Protein AF-0000000085117927 (afdb_homodimer)

Secondary structure (DSSP, 8-state):
---------HHHHHHHHHHHHHHHHHHHHHHHHHHHHHHHHHEE--S---EEEEEGGG--SS-EEEEEEEEEEETTEEEEEEEEEEEEE-TTS-EEEE--B-TTTSPBPEES--TTS-SSEEETTTTEEE-TTSPBPTTSS--SPPPEEEEEEETTEEEEEEEE-----/---------HHHHHHHHHHHHHHHHHHHHHHHHHHHHHHHHHEE--S---EEEEEGGG--SS-EEEEEEEEEEETTEEEEEEEEEEEEE-TTS-EEEE--B-TTTSPBPEES--TTS-SSEEETTTTEEE-TTSPBPTTSS--SPPPEEEEEEETTEEEEEEEE-----

Nearest PDB structures (foldseek):
  3gce-assembly1_A  TM=6.061E-01  e=4.877E-05  Nocardioides aromaticivorans
  1fqt-assembly1_B  TM=6.192E-01  e=1.434E-04  Paraburkholderia xenovorans LB400
  2yvj-assembly1_B  TM=6.122E-01  e=2.596E-04  Pseudomonas sp.
  4emj-assembly1_B  TM=6.681E-01  e=4.698E-04  Pseudomonas putida
  7yls-assembly1_B  TM=5.866E-01  e=9.997E-04  Variovorax paradoxus

pLDDT: mean 87.6, std 15.0, range [36.25, 98.94]

Sequence (338 aa):
MSDNKHRVTRRQFLNYTLTGVGGFMAAGMLMPMLRFAFDPILKDEAGTEMVAVADVKEITTEPKRFDFKVKVKDAWYESEEPKSAWVYKTDKGEIIALSPICKHLGCTVDWNTDKEHPNQFFCPCHYGRYEKDGTNVPGTPPQAPLDRYEYKVKDGKLYLGKAKPRKEAMSDNKHRVTRRQFLNYTLTGVGGFMAAGMLMPMLRFAFDPILKDEAGTEMVAVADVKEITTEPKRFDFKVKVKDAWYESEEPKSAWVYKTDKGEIIALSPICKHLGCTVDWNTDKEHPNQFFCPCHYGRYEKDGTNVPGTPPQAPLDRYEYKVKDGKLYLGKAKPRKEA

Radius of gyration: 30.25 Å; Cα contacts (8 Å, |Δi|>4): 641; chains: 2; bounding box: 86×80×42 Å

Structure (mmCIF, N/CA/C/O backbone):
data_AF-0000000085117927-model_v1
#
loop_
_entity.id
_entity.type
_entity.pdbx_description
1 polymer 'Menaquinol:cytochrome c reductase iron-sulfur subunit'
#
loop_
_atom_site.group_PDB
_atom_site.id
_atom_site.type_symbol
_atom_site.label_atom_id
_atom_site.label_alt_id
_atom_site.label_comp_id
_atom_site.label_asym_id
_atom_site.label_entity_id
_atom_site.label_seq_id
_atom_site.pdbx_PDB_ins_code
_atom_site.Cartn_x
_atom_site.Cartn_y
_atom_site.Cartn_z
_atom_site.occupancy
_atom_site.B_iso_or_equiv
_atom_site.auth_seq_id
_atom_site.auth_comp_id
_atom_site.auth_asym_id
_atom_site.auth_atom_id
_atom_site.pdbx_PDB_model_num
ATOM 1 N N . MET A 1 1 ? 61.625 20.094 -15.289 1 36.25 1 MET A N 1
ATOM 2 C CA . MET A 1 1 ? 61.062 19.25 -14.227 1 36.25 1 MET A CA 1
ATOM 3 C C . MET A 1 1 ? 61.219 17.781 -14.578 1 36.25 1 MET A C 1
ATOM 5 O O . MET A 1 1 ? 60.812 17.359 -15.664 1 36.25 1 MET A O 1
ATOM 9 N N . SER A 1 2 ? 62.25 17.031 -14.133 1 42.56 2 SER A N 1
ATOM 10 C CA . SER A 1 2 ? 62.562 15.617 -14.359 1 42.56 2 SER A CA 1
ATOM 11 C C . SER A 1 2 ? 61.344 14.734 -14.195 1 42.56 2 SER A C 1
ATOM 13 O O . SER A 1 2 ? 60.625 14.828 -13.188 1 42.56 2 SER A O 1
ATOM 15 N N . ASP A 1 3 ? 60.656 14.383 -15.258 1 42.19 3 ASP A N 1
ATOM 16 C CA . ASP A 1 3 ? 59.531 13.453 -15.336 1 42.19 3 ASP A CA 1
ATOM 17 C C . ASP A 1 3 ? 59.812 12.172 -14.555 1 42.19 3 ASP A C 1
ATOM 19 O O . ASP A 1 3 ? 60.406 11.234 -15.078 1 42.19 3 ASP A O 1
ATOM 23 N N . ASN A 1 4 ? 60.344 12.172 -13.344 1 45.44 4 ASN A N 1
ATOM 24 C CA . ASN A 1 4 ? 60.438 11 -12.484 1 45.44 4 ASN A CA 1
ATOM 25 C C . ASN A 1 4 ? 59.125 10.195 -12.531 1 45.44 4 ASN A C 1
ATOM 27 O O . ASN A 1 4 ? 58.125 10.57 -11.898 1 45.44 4 ASN A O 1
ATOM 31 N N . LYS A 1 5 ? 58.844 9.641 -13.656 1 51.47 5 LYS A N 1
ATOM 32 C CA . LYS A 1 5 ? 57.75 8.734 -13.969 1 51.47 5 LYS A CA 1
ATOM 33 C C . LYS A 1 5 ? 57.594 7.684 -12.875 1 51.47 5 LYS A C 1
ATOM 35 O O . LYS A 1 5 ? 58.469 6.84 -12.68 1 51.47 5 LYS A O 1
ATOM 40 N N . HIS A 1 6 ? 57.062 7.973 -11.719 1 56.53 6 HIS A N 1
ATOM 41 C CA . HIS A 1 6 ? 56.688 7.016 -10.688 1 56.53 6 HIS A CA 1
ATOM 42 C C . HIS A 1 6 ? 55.875 5.855 -11.281 1 56.53 6 HIS A C 1
ATOM 44 O O . HIS A 1 6 ? 54.719 6.023 -11.664 1 56.53 6 HIS A O 1
ATOM 50 N N . ARG A 1 7 ? 56.531 4.969 -11.906 1 62.59 7 ARG A N 1
ATOM 51 C CA . ARG A 1 7 ? 55.969 3.723 -12.43 1 62.59 7 ARG A CA 1
ATOM 52 C C . AR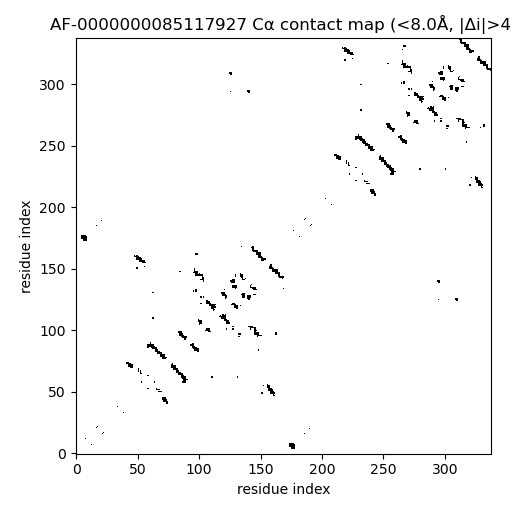G A 1 7 ? 55.219 2.953 -11.344 1 62.59 7 ARG A C 1
ATOM 54 O O . ARG A 1 7 ? 55.75 2.697 -10.273 1 62.59 7 ARG A O 1
ATOM 61 N N . VAL A 1 8 ? 53.969 2.98 -11.367 1 71.44 8 VAL A N 1
ATOM 62 C CA . VAL A 1 8 ? 53.125 2.195 -10.484 1 71.44 8 VAL A CA 1
ATOM 63 C C . VAL A 1 8 ? 53.219 0.717 -10.859 1 71.44 8 VAL A C 1
ATOM 65 O O . VAL A 1 8 ? 53.188 0.368 -12.039 1 71.44 8 VAL A O 1
ATOM 68 N N . THR A 1 9 ? 53.594 -0.178 -9.883 1 75.38 9 THR A N 1
ATOM 69 C CA . THR A 1 9 ? 53.625 -1.624 -10.078 1 75.38 9 THR A CA 1
ATOM 70 C C . THR A 1 9 ? 52.188 -2.17 -10.211 1 75.38 9 THR A C 1
ATOM 72 O O . THR A 1 9 ? 51.219 -1.512 -9.812 1 75.38 9 THR A O 1
ATOM 75 N N . ARG A 1 10 ? 52.094 -3.307 -10.828 1 66.19 10 ARG A N 1
ATOM 76 C CA . ARG A 1 10 ? 50.812 -3.969 -10.961 1 66.19 10 ARG A CA 1
ATOM 77 C C . ARG A 1 10 ? 50.125 -4.098 -9.602 1 66.19 10 ARG A C 1
ATOM 79 O O . ARG A 1 10 ? 48.938 -3.836 -9.477 1 66.19 10 ARG A O 1
ATOM 86 N N . ARG A 1 11 ? 50.906 -4.492 -8.664 1 74.69 11 ARG A N 1
ATOM 87 C CA . ARG A 1 11 ? 50.406 -4.652 -7.309 1 74.69 11 ARG A CA 1
ATOM 88 C C . ARG A 1 11 ? 49.906 -3.32 -6.75 1 74.69 11 ARG A C 1
ATOM 90 O O . ARG A 1 11 ? 48.875 -3.264 -6.094 1 74.69 11 ARG A O 1
ATOM 97 N N . GLN A 1 12 ? 50.688 -2.346 -7.023 1 73.38 12 GLN A N 1
ATOM 98 C CA . GLN A 1 12 ? 50.312 -1.014 -6.566 1 73.38 12 GLN A CA 1
ATOM 99 C C . GLN A 1 12 ? 49.031 -0.54 -7.25 1 73.38 12 GLN A C 1
ATOM 101 O O . GLN A 1 12 ? 48.156 0.053 -6.605 1 73.38 12 GLN A O 1
ATOM 106 N N . PHE A 1 13 ? 49.062 -0.771 -8.516 1 75.19 13 PHE A N 1
ATOM 107 C CA . PHE A 1 13 ? 47.875 -0.4 -9.266 1 75.19 13 PHE A CA 1
ATOM 108 C C . PHE A 1 13 ? 46.625 -1.099 -8.711 1 75.19 13 PHE A C 1
ATOM 110 O O . PHE A 1 13 ? 45.594 -0.459 -8.469 1 75.19 13 PHE A O 1
ATOM 117 N N . LEU A 1 14 ? 46.688 -2.354 -8.609 1 78.38 14 LEU A N 1
ATOM 118 C CA . LEU A 1 14 ? 45.562 -3.154 -8.102 1 78.38 14 LEU A CA 1
ATOM 119 C C . LEU A 1 14 ? 45.156 -2.68 -6.715 1 78.38 14 LEU A C 1
ATOM 121 O O . LEU A 1 14 ? 43.969 -2.551 -6.438 1 78.38 14 LEU A O 1
ATOM 125 N N . ASN A 1 15 ? 45.969 -2.342 -5.867 1 78.25 15 ASN A N 1
ATOM 126 C CA . ASN A 1 15 ? 45.656 -1.843 -4.531 1 78.25 15 ASN A CA 1
ATOM 127 C C . ASN A 1 15 ? 44.938 -0.497 -4.594 1 78.25 15 ASN A C 1
ATOM 129 O O . ASN A 1 15 ? 43.969 -0.275 -3.869 1 78.25 15 ASN A O 1
ATOM 133 N N . TYR A 1 16 ? 45.438 0.287 -5.453 1 76.81 16 TYR A N 1
ATOM 134 C CA . TYR A 1 16 ? 44.812 1.592 -5.605 1 76.81 16 TYR A CA 1
ATOM 135 C C . TYR A 1 16 ? 43.406 1.451 -6.152 1 76.81 16 TYR A C 1
ATOM 137 O O . TYR A 1 16 ? 42.469 2.123 -5.684 1 76.81 16 TYR A O 1
ATOM 145 N N . THR A 1 17 ? 43.25 0.628 -7.02 1 78.75 17 THR A N 1
ATOM 146 C CA . THR A 1 17 ? 41.938 0.391 -7.609 1 78.75 17 THR A CA 1
ATOM 147 C C . THR A 1 17 ? 41 -0.233 -6.59 1 78.75 17 THR A C 1
ATOM 149 O O . THR A 1 17 ? 39.844 0.204 -6.449 1 78.75 17 THR A O 1
ATOM 152 N N . LEU A 1 18 ? 41.469 -1.161 -5.922 1 80.81 18 LEU A N 1
ATOM 153 C CA . LEU A 1 18 ? 40.625 -1.846 -4.934 1 80.81 18 LEU A CA 1
ATOM 154 C C . LEU A 1 18 ? 40.25 -0.901 -3.803 1 80.81 18 LEU A C 1
ATOM 156 O O . LEU A 1 18 ? 39.094 -0.894 -3.363 1 80.81 18 LEU A O 1
ATOM 160 N N . THR A 1 19 ? 41.094 -0.173 -3.426 1 82.69 19 THR A N 1
ATOM 161 C CA . THR A 1 19 ? 40.812 0.759 -2.342 1 82.69 19 THR A CA 1
ATOM 162 C C . THR A 1 19 ? 39.938 1.901 -2.832 1 82.69 19 THR A C 1
ATOM 164 O O . THR A 1 19 ? 39.031 2.342 -2.121 1 82.69 19 THR A O 1
ATOM 167 N N . GLY A 1 20 ? 40.25 2.32 -3.951 1 80 20 GLY A N 1
ATOM 168 C CA . GLY A 1 20 ? 39.438 3.377 -4.531 1 80 20 GLY A CA 1
ATOM 169 C C . GLY A 1 20 ? 38 2.934 -4.84 1 80 20 GLY A C 1
ATOM 170 O O . GLY A 1 20 ? 37.031 3.553 -4.383 1 80 20 GLY A O 1
ATOM 171 N N . VAL A 1 21 ? 37.875 1.861 -5.59 1 79.94 21 VAL A N 1
ATOM 172 C CA . VAL A 1 21 ? 36.562 1.347 -5.969 1 79.94 21 VAL A CA 1
ATOM 173 C C . VAL A 1 21 ? 35.844 0.843 -4.727 1 79.94 21 VAL A C 1
ATOM 175 O O . VAL A 1 21 ? 34.656 1.116 -4.543 1 79.94 21 VAL A O 1
ATOM 178 N N . GLY A 1 22 ? 36.531 0.104 -3.967 1 78.94 22 GLY A N 1
ATOM 179 C CA . GLY A 1 22 ? 35.938 -0.377 -2.727 1 78.94 22 GLY A CA 1
ATOM 180 C C . GLY A 1 22 ? 35.469 0.741 -1.813 1 78.94 22 GLY A C 1
ATOM 181 O O . GLY A 1 22 ? 34.375 0.687 -1.27 1 78.94 22 GLY A O 1
ATOM 182 N N . GLY A 1 23 ? 36.406 1.655 -1.668 1 80.06 23 GLY A N 1
ATOM 183 C CA . GLY A 1 23 ? 36.031 2.801 -0.853 1 80.06 23 GLY A CA 1
ATOM 184 C C . GLY A 1 23 ? 34.812 3.553 -1.392 1 80.06 23 GLY A C 1
ATOM 185 O O . GLY A 1 23 ? 33.938 3.955 -0.627 1 80.06 23 GLY A O 1
ATOM 186 N N . PHE A 1 24 ? 34.781 3.684 -2.689 1 79.56 24 PHE A N 1
ATOM 187 C CA . PHE A 1 24 ? 33.688 4.371 -3.334 1 79.56 24 PHE A CA 1
ATOM 188 C C . PHE A 1 24 ? 32.375 3.594 -3.146 1 79.56 24 PHE A C 1
ATOM 190 O O . PHE A 1 24 ? 31.344 4.176 -2.834 1 79.56 24 PHE A O 1
ATOM 197 N N . MET A 1 25 ? 32.469 2.361 -3.258 1 81 25 MET A N 1
ATOM 198 C CA . MET A 1 25 ? 31.297 1.51 -3.088 1 81 25 MET A CA 1
ATOM 199 C C . MET A 1 25 ? 30.828 1.508 -1.635 1 81 25 MET A C 1
ATOM 201 O O . MET A 1 25 ? 29.625 1.542 -1.362 1 81 25 MET A O 1
ATOM 205 N N . ALA A 1 26 ? 31.703 1.46 -0.816 1 82.81 26 ALA A N 1
ATOM 206 C CA . ALA A 1 26 ? 31.359 1.506 0.602 1 82.81 26 ALA A CA 1
ATOM 207 C C . ALA A 1 26 ? 30.703 2.834 0.964 1 82.81 26 ALA A C 1
ATOM 209 O O . ALA A 1 26 ? 29.688 2.861 1.681 1 82.81 26 ALA A O 1
ATOM 210 N N . ALA A 1 27 ? 31.25 3.857 0.433 1 81.81 27 ALA A N 1
ATOM 211 C CA . ALA A 1 27 ? 30.656 5.168 0.687 1 81.81 27 ALA A CA 1
ATOM 212 C C . ALA A 1 27 ? 29.266 5.27 0.083 1 81.81 27 ALA A C 1
ATOM 214 O O . ALA A 1 27 ? 28.344 5.82 0.703 1 81.81 27 ALA A O 1
ATOM 215 N N . GLY A 1 28 ? 29.078 4.832 -1.094 1 79.69 28 GLY A N 1
ATOM 216 C CA . GLY A 1 28 ? 27.797 4.836 -1.758 1 79.69 28 GLY A CA 1
ATOM 217 C C . GLY A 1 28 ? 26.734 4.066 -0.999 1 79.69 28 GLY A C 1
ATOM 218 O O . GLY A 1 28 ? 25.562 4.473 -0.961 1 79.69 28 GLY A O 1
ATOM 219 N N . MET A 1 29 ? 27.141 3.006 -0.396 1 79.62 29 MET A N 1
ATOM 220 C CA . MET A 1 29 ? 26.188 2.174 0.346 1 79.62 29 MET A CA 1
ATOM 221 C C . MET A 1 29 ? 25.922 2.76 1.727 1 79.62 29 MET A C 1
ATOM 223 O O . MET A 1 29 ? 24.781 2.732 2.201 1 79.62 29 MET A O 1
ATOM 227 N N . LEU A 1 30 ? 26.922 3.252 2.258 1 80.56 30 LEU A N 1
ATOM 228 C CA . LEU A 1 30 ? 26.812 3.684 3.646 1 80.56 30 LEU A CA 1
ATOM 229 C C . LEU A 1 30 ? 26.203 5.082 3.736 1 80.56 30 LEU A C 1
ATOM 231 O O . LEU A 1 30 ? 25.531 5.41 4.715 1 80.56 30 LEU A O 1
ATOM 235 N N . MET A 1 31 ? 26.406 5.852 2.707 1 78.38 31 MET A N 1
ATOM 236 C CA . MET A 1 31 ? 25.969 7.242 2.762 1 78.38 31 MET A CA 1
ATOM 237 C C . MET A 1 31 ? 24.438 7.324 2.875 1 78.38 31 MET A C 1
ATOM 239 O O . MET A 1 31 ? 23.922 8.055 3.721 1 78.38 31 MET A O 1
ATOM 243 N N . PRO A 1 32 ? 23.734 6.645 1.991 1 76.88 32 PRO A N 1
ATOM 244 C CA . PRO A 1 32 ? 22.281 6.734 2.191 1 76.88 32 PRO A CA 1
ATOM 245 C C . PRO A 1 32 ? 21.844 6.23 3.562 1 76.88 32 PRO A C 1
ATOM 247 O O . PRO A 1 32 ? 20.922 6.785 4.164 1 76.88 32 PRO A O 1
ATOM 250 N N . MET A 1 33 ? 22.453 5.23 4.055 1 71 33 MET A N 1
ATOM 251 C CA . MET A 1 33 ? 22.141 4.68 5.367 1 71 33 MET A CA 1
ATOM 252 C C . MET A 1 33 ? 22.469 5.68 6.473 1 71 33 MET A C 1
ATOM 254 O O . MET A 1 33 ? 21.688 5.852 7.41 1 71 33 MET A O 1
ATOM 258 N N . LEU A 1 34 ? 23.547 6.273 6.387 1 76.88 34 LEU A N 1
ATOM 259 C CA . LEU A 1 34 ? 23.922 7.305 7.348 1 76.88 34 LEU A CA 1
ATOM 260 C C . LEU A 1 34 ? 22.984 8.508 7.254 1 76.88 34 LEU A C 1
ATOM 262 O O . LEU A 1 34 ? 22.625 9.102 8.273 1 76.88 34 LEU A O 1
ATOM 266 N N . ARG A 1 35 ? 22.672 8.867 6.039 1 72.5 35 ARG A N 1
ATOM 267 C CA . ARG A 1 35 ? 21.734 9.969 5.848 1 72.5 35 ARG A CA 1
ATOM 268 C C . ARG A 1 35 ? 20.391 9.656 6.492 1 72.5 35 ARG A C 1
ATOM 270 O O . ARG A 1 35 ? 19.781 10.516 7.125 1 72.5 35 ARG A O 1
ATOM 277 N N . PHE A 1 36 ? 19.922 8.453 6.254 1 69 36 PHE A N 1
ATOM 278 C CA . PHE A 1 36 ? 18.656 8.047 6.855 1 69 36 PHE A CA 1
ATOM 279 C C . PHE A 1 36 ? 18.766 8.047 8.375 1 69 36 PHE A C 1
ATOM 281 O O . PHE A 1 36 ? 17.812 8.406 9.07 1 69 36 PHE A O 1
ATOM 288 N N . ALA A 1 37 ? 19.875 7.625 8.812 1 70 37 ALA A N 1
ATOM 289 C CA . ALA A 1 37 ? 20.062 7.562 10.258 1 70 37 ALA A CA 1
ATOM 290 C C . ALA A 1 37 ? 20.219 8.961 10.852 1 70 37 ALA A C 1
ATOM 292 O O . ALA A 1 37 ? 19.766 9.219 11.977 1 70 37 ALA A O 1
ATOM 293 N N . PHE A 1 38 ? 20.781 9.867 10.117 1 71.25 38 PHE A N 1
ATOM 294 C CA . PHE A 1 38 ? 21.016 11.211 10.633 1 71.25 38 PHE A CA 1
ATOM 295 C C . PHE A 1 38 ? 19.969 12.188 10.117 1 71.25 38 PHE A C 1
ATOM 297 O O . PHE A 1 38 ? 19.891 13.328 10.586 1 71.25 38 PHE A O 1
ATOM 304 N N . ASP A 1 39 ? 19.188 11.695 9.062 1 67.69 39 ASP A N 1
ATOM 305 C CA . ASP A 1 39 ? 18.156 12.531 8.461 1 67.69 39 ASP A CA 1
ATOM 306 C C . ASP A 1 39 ? 17.312 13.227 9.531 1 67.69 39 ASP A C 1
ATOM 308 O O . ASP A 1 39 ? 17.094 14.438 9.461 1 67.69 39 ASP A O 1
ATOM 312 N N . PRO A 1 40 ? 16.891 12.461 10.5 1 63.53 40 PRO A N 1
ATOM 313 C CA . PRO A 1 40 ? 16.109 13.195 11.492 1 63.53 40 PRO A CA 1
ATOM 314 C C . PRO A 1 40 ? 16.891 14.336 12.148 1 63.53 40 PRO A C 1
ATOM 316 O O . PRO A 1 40 ? 16.297 15.344 12.547 1 63.53 40 PRO A O 1
ATOM 319 N N . ILE A 1 41 ? 18.047 14.117 12.305 1 61.06 41 ILE A N 1
ATOM 320 C CA . ILE A 1 41 ? 18.891 15.141 12.93 1 61.06 41 ILE A CA 1
ATOM 321 C C . ILE A 1 41 ? 19.203 16.234 11.922 1 61.06 41 ILE A C 1
ATOM 323 O O . ILE A 1 41 ? 19.281 17.422 12.281 1 61.06 41 ILE A O 1
ATOM 327 N N . LEU A 1 42 ? 19.438 15.844 10.719 1 62.97 42 LEU A N 1
ATOM 328 C CA . LEU A 1 42 ? 19.812 16.812 9.703 1 62.97 42 LEU A CA 1
ATOM 329 C C . LEU A 1 42 ? 18.594 17.562 9.172 1 62.97 42 LEU A C 1
ATOM 331 O O . LEU A 1 42 ? 18.719 18.672 8.664 1 62.97 42 LEU A O 1
ATOM 335 N N . LYS A 1 43 ? 17.516 16.891 9.023 1 59.06 43 LYS A N 1
ATOM 336 C CA . LYS A 1 43 ? 16.281 17.562 8.594 1 59.06 43 LYS A CA 1
ATOM 337 C C . LYS A 1 43 ? 15.633 18.297 9.758 1 59.06 43 LYS A C 1
ATOM 339 O O . LYS A 1 43 ? 15.156 17.688 10.711 1 59.06 43 LYS A O 1
ATOM 344 N N . ASP A 1 44 ? 16.344 19.375 9.898 1 54.78 44 ASP A N 1
ATOM 345 C CA . ASP A 1 44 ? 15.648 20.234 10.859 1 54.78 44 ASP A CA 1
ATOM 346 C C . ASP A 1 44 ? 14.43 20.891 10.219 1 54.78 44 ASP A C 1
ATOM 348 O O . ASP A 1 44 ? 14.555 21.641 9.25 1 54.78 44 ASP A O 1
ATOM 352 N N . GLU A 1 45 ? 13.398 20.094 9.984 1 54.88 45 GLU A N 1
ATOM 353 C CA . GLU A 1 45 ? 12.281 21.016 9.781 1 54.88 45 GLU A CA 1
ATOM 354 C C . GLU A 1 45 ? 12.469 22.297 10.594 1 54.88 45 GLU A C 1
ATOM 356 O O . GLU A 1 45 ? 12.633 22.25 11.82 1 54.88 45 GLU A O 1
ATOM 361 N N . ALA A 1 46 ? 13.414 23.109 10.055 1 48.56 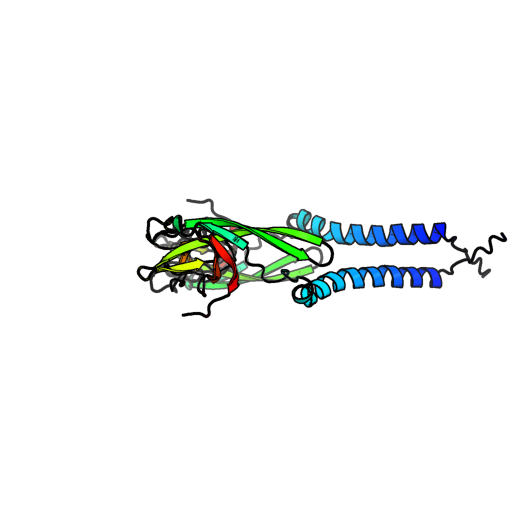46 ALA A N 1
ATOM 362 C CA . ALA A 1 46 ? 13.672 24.344 10.797 1 48.56 46 ALA A CA 1
ATOM 363 C C . ALA A 1 46 ? 12.664 24.531 11.922 1 48.56 46 ALA A C 1
ATOM 365 O O . ALA A 1 46 ? 11.555 23.984 11.867 1 48.56 46 ALA A O 1
ATOM 366 N N . GLY A 1 47 ? 13.07 25.422 12.891 1 48.66 47 GLY A N 1
ATOM 367 C CA . GLY A 1 47 ? 12.211 25.984 13.922 1 48.66 47 GLY A CA 1
ATOM 368 C C . GLY A 1 47 ? 10.75 26.047 13.516 1 48.66 47 GLY A C 1
ATOM 369 O O . GLY A 1 47 ? 10.438 26.203 12.336 1 48.66 47 GLY A O 1
ATOM 370 N N . THR A 1 48 ? 9.859 25.234 14.156 1 55.97 48 THR A N 1
ATOM 371 C CA . THR A 1 48 ? 8.406 25.188 14.234 1 55.97 48 THR A CA 1
ATOM 372 C C . THR A 1 48 ? 7.797 26.531 13.82 1 55.97 48 THR A C 1
ATOM 374 O O . THR A 1 48 ? 7.352 27.312 14.664 1 55.97 48 THR A O 1
ATOM 377 N N . GLU A 1 49 ? 8.398 27.172 12.977 1 76.62 49 GLU A N 1
ATOM 378 C CA . GLU A 1 49 ? 7.699 28.422 12.703 1 76.62 49 GLU A CA 1
ATOM 379 C C . GLU A 1 49 ? 6.285 28.156 12.188 1 76.62 49 GLU A C 1
ATOM 381 O O . GLU A 1 49 ? 6.086 27.344 11.297 1 76.62 49 GLU A O 1
ATOM 386 N N . MET A 1 50 ? 5.445 28.547 12.984 1 92.81 50 MET A N 1
ATOM 387 C CA . MET A 1 50 ? 4.035 28.531 12.617 1 92.81 50 MET A CA 1
ATOM 388 C C . MET A 1 50 ? 3.779 29.391 11.383 1 92.81 50 MET A C 1
ATOM 390 O O . MET A 1 50 ? 4.375 30.469 11.242 1 92.81 50 MET A O 1
ATOM 394 N N . VAL A 1 51 ? 3.1 28.859 10.5 1 95.62 51 VAL A N 1
ATOM 395 C CA . VAL A 1 51 ? 2.807 29.547 9.242 1 95.62 51 VAL A CA 1
ATOM 396 C C . VAL A 1 51 ? 1.346 29.984 9.227 1 95.62 51 VAL A C 1
ATOM 398 O O . VAL A 1 51 ? 0.458 29.25 9.656 1 95.62 51 VAL A O 1
ATOM 401 N N . ALA A 1 52 ? 1.169 31.234 8.766 1 96.62 52 ALA A N 1
ATOM 402 C CA . ALA A 1 52 ? -0.198 31.719 8.602 1 96.62 52 ALA A CA 1
ATOM 403 C C . ALA A 1 52 ? -0.922 30.969 7.488 1 96.62 52 ALA A C 1
ATOM 405 O O . ALA A 1 52 ? -0.413 30.859 6.371 1 96.62 52 ALA A O 1
ATOM 406 N N . VAL A 1 53 ? -2.188 30.5 7.809 1 97.56 53 VAL A N 1
ATOM 407 C CA . VAL A 1 53 ? -2.812 29.625 6.816 1 97.56 53 VAL A CA 1
ATOM 408 C C . VAL A 1 53 ? -4.188 30.188 6.438 1 97.56 53 VAL A C 1
ATOM 410 O O . VAL A 1 53 ? -4.695 29.906 5.348 1 97.56 53 VAL A O 1
ATOM 413 N N . ALA A 1 54 ? -4.809 30.969 7.375 1 97.88 54 ALA A N 1
ATOM 414 C CA . ALA A 1 54 ? -6.16 31.438 7.086 1 97.88 54 ALA A CA 1
ATOM 415 C C . ALA A 1 54 ? -6.559 32.562 8.031 1 97.88 54 ALA A C 1
ATOM 417 O O . ALA A 1 54 ? -5.953 32.75 9.086 1 97.88 54 ALA A O 1
ATOM 418 N N . ASP A 1 55 ? -7.543 33.312 7.527 1 98.12 55 ASP A N 1
ATOM 419 C CA . ASP A 1 55 ? -8.25 34.188 8.461 1 98.12 55 ASP A CA 1
ATOM 420 C C . ASP A 1 55 ? -9.25 33.406 9.305 1 98.12 55 ASP A C 1
ATOM 422 O O . ASP A 1 55 ? -10 32.562 8.773 1 98.12 55 ASP A O 1
ATOM 426 N N . VAL A 1 56 ? -9.273 33.688 10.531 1 97.94 56 VAL A N 1
ATOM 427 C CA . VAL A 1 56 ? -10.133 32.969 11.453 1 97.94 56 VAL A CA 1
ATOM 428 C C . VAL A 1 56 ? -11.594 33.125 11.031 1 97.94 56 VAL A C 1
ATOM 430 O O . VAL A 1 56 ? -12.398 32.188 11.203 1 97.94 56 VAL A O 1
ATOM 433 N N . LYS A 1 57 ? -11.945 34.188 10.477 1 96.94 57 LYS A N 1
ATOM 434 C CA . LYS A 1 57 ? -13.32 34.5 10.07 1 96.94 57 LYS A CA 1
ATOM 435 C C . LYS A 1 57 ? -13.781 33.531 8.969 1 96.94 57 LYS A C 1
ATOM 437 O O . LYS A 1 57 ? -14.977 33.375 8.742 1 96.94 57 LYS A O 1
ATOM 442 N N . GLU A 1 58 ? -12.82 32.938 8.242 1 97.5 58 GLU A N 1
ATOM 443 C CA . GLU A 1 58 ? -13.148 32.031 7.145 1 97.5 58 GLU A CA 1
ATOM 444 C C . GLU A 1 58 ? -13.438 30.625 7.66 1 97.5 58 GLU A C 1
ATOM 446 O O . GLU A 1 58 ? -13.945 29.766 6.918 1 97.5 58 GLU A O 1
ATOM 451 N N . ILE A 1 59 ? -13.125 30.375 8.859 1 98.19 59 ILE A N 1
ATOM 452 C CA . ILE A 1 59 ? -13.266 29.047 9.43 1 98.19 59 ILE A CA 1
ATOM 453 C C . ILE A 1 59 ? -14.688 28.844 9.953 1 98.19 59 ILE A C 1
ATOM 455 O O . ILE A 1 59 ? -15.172 29.641 10.758 1 98.19 59 ILE A O 1
ATOM 459 N N . THR A 1 60 ? -15.359 27.891 9.484 1 97.69 60 THR A N 1
ATOM 460 C CA . THR A 1 60 ? -16.719 27.547 9.898 1 97.69 60 THR A CA 1
ATOM 461 C C . THR A 1 60 ? -16.75 26.219 10.633 1 97.69 60 THR A C 1
ATOM 463 O O . THR A 1 60 ? -15.695 25.672 10.992 1 97.69 60 THR A O 1
ATOM 466 N N . THR A 1 61 ? -18.016 25.734 10.836 1 97.81 61 THR A N 1
ATOM 467 C CA . THR A 1 61 ? -18.156 24.469 11.531 1 97.81 61 THR A CA 1
ATOM 468 C C . THR A 1 61 ? -17.984 23.297 10.57 1 97.81 61 THR A C 1
ATOM 470 O O . THR A 1 61 ? -17.891 22.141 11 1 97.81 61 THR A O 1
ATOM 473 N N . GLU A 1 62 ? -17.844 23.578 9.297 1 98 62 GLU A N 1
ATOM 474 C CA . GLU A 1 62 ? -17.578 22.562 8.281 1 98 62 GLU A CA 1
ATOM 475 C C . GLU A 1 62 ? -16.094 22.531 7.918 1 98 62 GLU A C 1
ATOM 477 O O . GLU A 1 62 ? -15.492 23.578 7.68 1 98 62 GLU A O 1
ATOM 482 N N . PRO A 1 63 ? -15.555 21.344 7.895 1 98.81 63 PRO A N 1
ATOM 483 C CA . PRO A 1 63 ? -14.141 21.281 7.527 1 98.81 63 PRO A CA 1
ATOM 484 C C . PRO A 1 63 ? -13.852 21.922 6.176 1 98.81 63 PRO A C 1
ATOM 486 O O . PRO A 1 63 ? -14.562 21.672 5.203 1 98.81 63 PRO A O 1
ATOM 489 N N . LYS A 1 64 ? -12.836 22.734 6.199 1 98.69 64 LYS A N 1
ATOM 490 C CA . LYS A 1 64 ? -12.352 23.406 4.988 1 98.69 64 LYS A CA 1
ATOM 491 C C . LYS A 1 64 ? -10.859 23.172 4.789 1 98.69 64 LYS A C 1
ATOM 493 O O . LYS A 1 64 ? -10.086 23.219 5.746 1 98.69 64 LYS A O 1
ATOM 498 N N . ARG A 1 65 ? -10.523 22.922 3.52 1 98.75 65 ARG A N 1
ATOM 499 C CA . ARG A 1 65 ? -9.125 22.672 3.219 1 98.75 65 ARG A CA 1
ATOM 500 C C . ARG A 1 65 ? -8.352 23.969 3.004 1 98.75 65 ARG A C 1
ATOM 502 O O . ARG A 1 65 ? -8.828 24.859 2.299 1 98.75 65 ARG A O 1
ATOM 509 N N . PHE A 1 66 ? -7.207 24.094 3.58 1 98.69 66 PHE A N 1
ATOM 510 C CA . PHE A 1 66 ? -6.293 25.203 3.369 1 98.69 66 PHE A CA 1
ATOM 511 C C . PHE A 1 66 ? -4.922 24.703 2.932 1 98.69 66 PHE A C 1
ATOM 513 O O . PHE A 1 66 ? -4.328 23.844 3.59 1 98.69 66 PHE A O 1
ATOM 520 N N . ASP A 1 67 ? -4.473 25.25 1.861 1 98.12 67 ASP A N 1
ATOM 521 C CA . ASP A 1 67 ? -3.141 24.922 1.368 1 98.12 67 ASP A CA 1
ATOM 522 C C . ASP A 1 67 ? -2.125 25.984 1.773 1 98.12 67 ASP A C 1
ATOM 524 O O . ASP A 1 67 ? -2.43 27.172 1.762 1 98.12 67 ASP A O 1
ATOM 528 N N . PHE A 1 68 ? -0.902 25.516 2.1 1 96.81 68 PHE A N 1
ATOM 529 C CA . PHE A 1 68 ? 0.151 26.422 2.514 1 96.81 68 PHE A CA 1
ATOM 530 C C . PHE A 1 68 ? 1.527 25.828 2.254 1 96.81 68 PHE A C 1
ATOM 532 O O . PHE A 1 68 ? 1.638 24.703 1.774 1 96.81 68 PHE A O 1
ATOM 539 N N . LYS A 1 69 ? 2.516 26.672 2.557 1 95 69 LYS A N 1
ATOM 540 C CA . LYS A 1 69 ? 3.887 26.234 2.348 1 95 69 LYS A CA 1
ATOM 541 C C . LYS A 1 69 ? 4.715 26.375 3.621 1 95 69 LYS A C 1
ATOM 543 O O . LYS A 1 69 ? 4.531 27.328 4.383 1 95 69 LYS A O 1
ATOM 548 N N . VAL A 1 70 ? 5.543 25.391 3.779 1 92.25 70 VAL A N 1
ATOM 549 C CA . VAL A 1 70 ? 6.465 25.453 4.906 1 92.25 70 VAL A CA 1
ATOM 550 C C . VAL A 1 70 ? 7.906 25.422 4.398 1 92.25 70 VAL A C 1
ATOM 552 O O . VAL A 1 70 ? 8.219 24.672 3.463 1 92.25 70 VAL A O 1
ATOM 555 N N . LYS A 1 71 ? 8.719 26.203 5.043 1 87.69 71 LYS A N 1
ATOM 556 C CA . LYS A 1 71 ? 10.141 26.188 4.715 1 87.69 71 LYS A CA 1
ATOM 557 C C . LYS A 1 71 ? 10.852 25.031 5.402 1 87.69 71 LYS A C 1
ATOM 559 O O . LYS A 1 71 ? 10.695 24.828 6.609 1 87.69 71 LYS A O 1
ATOM 564 N N . VAL A 1 72 ? 11.484 24.203 4.633 1 83.5 72 VAL A N 1
ATOM 565 C CA . VAL A 1 72 ? 12.234 23.078 5.164 1 83.5 72 VAL A CA 1
ATOM 566 C C . VAL A 1 72 ? 13.711 23.219 4.812 1 83.5 72 VAL A C 1
ATOM 568 O O . VAL A 1 72 ? 14.055 23.578 3.684 1 83.5 72 VAL A O 1
ATOM 571 N N . LYS A 1 73 ? 14.586 23.062 5.82 1 80.06 73 LYS A N 1
ATOM 572 C CA . LYS A 1 73 ? 16.031 23.078 5.598 1 80.06 73 LYS A CA 1
ATOM 573 C C . LYS A 1 73 ? 16.625 21.688 5.668 1 80.06 73 LYS A C 1
ATOM 575 O O . LYS A 1 73 ? 16.516 21 6.695 1 80.06 73 LYS A O 1
ATOM 580 N N . ASP A 1 74 ? 17.031 21.188 4.555 1 77 74 ASP A N 1
ATOM 581 C CA . ASP A 1 74 ? 17.734 19.922 4.453 1 77 74 ASP A CA 1
ATOM 582 C C . ASP A 1 74 ? 19.234 20.156 4.242 1 77 74 ASP A C 1
ATOM 584 O O . ASP A 1 74 ? 19.672 20.469 3.131 1 77 74 ASP A O 1
ATOM 588 N N . ALA A 1 75 ? 19.984 20.125 5.328 1 77.12 75 ALA A N 1
ATOM 589 C CA . ALA A 1 75 ? 21.406 20.469 5.301 1 77.12 75 ALA A CA 1
ATOM 590 C C . ALA A 1 75 ? 21.609 21.891 4.809 1 77.12 75 ALA A C 1
ATOM 592 O O . ALA A 1 75 ? 21.25 22.859 5.492 1 77.12 75 ALA A O 1
ATOM 593 N N . TRP A 1 76 ? 22.219 21.875 3.51 1 77.94 76 TRP A N 1
ATOM 594 C CA . TRP A 1 76 ? 22.531 23.203 2.996 1 77.94 76 TRP A CA 1
ATOM 595 C C . TRP A 1 76 ? 21.453 23.688 2.021 1 77.94 76 TRP A C 1
ATOM 597 O O . TRP A 1 76 ? 21.531 24.812 1.519 1 77.94 76 TRP A O 1
ATOM 607 N N . TYR A 1 77 ? 20.5 22.875 1.86 1 81.62 77 TYR A N 1
ATOM 608 C CA . TYR A 1 77 ? 19.469 23.219 0.883 1 81.62 77 TYR A CA 1
ATOM 609 C C . TYR A 1 77 ? 18.156 23.578 1.574 1 81.62 77 TYR A C 1
ATOM 611 O O . TYR A 1 77 ? 17.672 22.828 2.436 1 81.62 77 TYR A O 1
ATOM 619 N N . GLU A 1 78 ? 17.719 24.938 1.343 1 84.5 78 GLU A N 1
ATOM 620 C CA . GLU A 1 78 ? 16.406 25.375 1.823 1 84.5 78 GLU A CA 1
ATOM 621 C C . GLU A 1 78 ? 15.344 25.234 0.737 1 84.5 78 GLU A C 1
ATOM 623 O O . GLU A 1 78 ? 15.586 25.609 -0.417 1 84.5 78 GLU A O 1
ATOM 628 N N . SER A 1 79 ? 14.281 24.578 1.13 1 87.62 79 SER A N 1
ATOM 629 C CA . SER A 1 79 ? 13.195 24.438 0.165 1 87.62 79 SER A CA 1
ATOM 630 C C . SER A 1 79 ? 11.844 24.688 0.815 1 87.62 79 SER A C 1
ATOM 632 O O . SER A 1 79 ? 11.75 24.797 2.039 1 87.62 79 SER A O 1
ATOM 634 N N . GLU A 1 80 ? 10.867 24.969 -0.094 1 90.81 80 GLU A N 1
ATOM 635 C CA . GLU A 1 80 ? 9.484 25.078 0.358 1 90.81 80 GLU A CA 1
ATOM 636 C C . GLU A 1 80 ? 8.695 23.812 0.037 1 90.81 80 GLU A C 1
ATOM 638 O O . GLU A 1 80 ? 8.766 23.297 -1.083 1 90.81 80 GLU A O 1
ATOM 643 N N . GLU A 1 81 ? 8 23.344 1.026 1 91.38 81 GLU A N 1
ATOM 644 C CA . GLU A 1 81 ? 7.168 22.156 0.839 1 91.38 81 GLU A CA 1
ATOM 645 C C . GLU A 1 81 ? 5.688 22.5 0.949 1 91.38 81 GLU A C 1
ATOM 647 O O . GLU A 1 81 ? 5.262 23.141 1.913 1 91.38 81 GLU A O 1
ATOM 652 N N . PRO A 1 82 ? 4.973 22.109 -0.121 1 95.94 82 PRO A N 1
ATOM 653 C CA . PRO A 1 82 ? 3.525 22.312 -0.011 1 95.94 82 PRO A CA 1
ATOM 654 C C . PRO A 1 82 ? 2.879 21.422 1.039 1 95.94 82 PRO A C 1
ATOM 656 O O . PRO A 1 82 ? 3.217 20.234 1.139 1 95.94 82 PRO A O 1
ATOM 659 N N . LYS A 1 83 ? 1.97 22.031 1.868 1 96.75 83 LYS A N 1
ATOM 660 C CA . LYS A 1 83 ? 1.172 21.328 2.867 1 96.75 83 LYS A CA 1
ATOM 661 C C . LYS A 1 83 ? -0.299 21.734 2.777 1 96.75 83 LYS A C 1
ATOM 663 O O . LYS A 1 83 ? -0.644 22.703 2.1 1 96.75 83 LYS A O 1
ATOM 668 N N . SER A 1 84 ? -1.111 20.875 3.385 1 98.38 84 SER A N 1
ATOM 669 C CA . SER A 1 84 ? -2.531 21.188 3.506 1 98.38 84 SER A CA 1
ATOM 670 C C . SER A 1 84 ? -3.068 20.797 4.879 1 98.38 84 SER A C 1
ATOM 672 O O . SER A 1 84 ? -2.443 20.016 5.594 1 98.38 84 SER A O 1
ATOM 674 N N . ALA A 1 85 ? -4.141 21.438 5.23 1 98.75 85 ALA A N 1
ATOM 675 C CA . ALA A 1 85 ? -4.832 21.109 6.477 1 98.75 85 ALA A CA 1
ATOM 676 C C . ALA A 1 85 ? -6.348 21.203 6.301 1 98.75 85 ALA A C 1
ATOM 678 O O . ALA A 1 85 ? -6.84 22.078 5.586 1 98.75 85 ALA A O 1
ATOM 679 N N . TRP A 1 86 ? -7.027 20.312 6.898 1 98.94 86 TRP A N 1
ATOM 680 C CA . TRP A 1 86 ? -8.469 20.469 7.094 1 98.94 86 TRP A CA 1
ATOM 681 C C . TRP A 1 86 ? -8.766 21.188 8.398 1 98.94 86 TRP A C 1
ATOM 683 O O . TRP A 1 86 ? -8.375 20.734 9.477 1 98.94 86 TRP A O 1
ATOM 693 N N . VAL A 1 87 ? -9.523 22.312 8.305 1 98.88 87 VAL A N 1
ATOM 694 C CA . VAL A 1 87 ? -9.734 23.156 9.484 1 98.88 87 VAL A CA 1
ATOM 695 C C . VAL A 1 87 ? -11.227 23.406 9.688 1 98.88 87 VAL A C 1
ATOM 697 O O . VAL A 1 87 ? -11.953 23.641 8.719 1 98.88 87 VAL A O 1
ATOM 700 N N . TYR A 1 88 ? -11.664 23.375 10.914 1 98.69 88 TYR A N 1
ATOM 701 C CA . TYR A 1 88 ? -13.023 23.766 11.25 1 98.69 88 TYR A CA 1
ATOM 702 C C . TYR A 1 88 ? -13.117 24.203 12.711 1 98.69 88 TYR A C 1
ATOM 704 O O . TYR A 1 88 ? -12.164 24.031 13.477 1 98.69 88 TYR A O 1
ATOM 712 N N . LYS A 1 89 ? -14.219 24.797 13.039 1 97.88 89 LYS A N 1
ATOM 713 C CA . LYS A 1 89 ? -14.523 25.172 14.414 1 97.88 89 LYS A CA 1
ATOM 714 C C . LYS A 1 89 ? -15.578 24.25 15.016 1 97.88 89 LYS A C 1
ATOM 716 O O . LYS A 1 89 ? -16.578 23.922 14.367 1 97.88 89 LYS A O 1
ATOM 721 N N . THR A 1 90 ? -15.312 23.812 16.281 1 97.12 90 THR A N 1
ATOM 722 C CA . THR A 1 90 ? -16.328 23.047 17 1 97.12 90 THR A CA 1
ATOM 723 C C . THR A 1 90 ? -17.453 23.969 17.484 1 97.12 90 THR A C 1
ATOM 725 O O . THR A 1 90 ? -17.344 25.188 17.391 1 97.12 90 THR A O 1
ATOM 728 N N . ASP A 1 91 ? -18.5 23.312 17.969 1 94.38 91 ASP A N 1
ATOM 729 C CA . ASP A 1 91 ? -19.625 24.078 18.5 1 94.38 91 ASP A CA 1
ATOM 730 C C . ASP A 1 91 ? -19.188 24.938 19.688 1 94.38 91 ASP A C 1
ATOM 732 O O . ASP A 1 91 ? -19.812 25.953 19.984 1 94.38 91 ASP A O 1
ATOM 736 N N . LYS A 1 92 ? -18.141 24.578 20.297 1 94.56 92 LYS A N 1
ATOM 737 C CA . LYS A 1 92 ? -17.625 25.312 21.453 1 94.56 92 LYS A CA 1
ATOM 738 C C . LYS A 1 92 ? -16.625 26.391 21.031 1 94.56 92 LYS A C 1
ATOM 740 O O . LYS A 1 92 ? -16.047 27.078 21.875 1 94.56 92 LYS A O 1
ATOM 745 N N . GLY A 1 93 ? -16.359 26.469 19.766 1 93.31 93 GLY A N 1
ATOM 746 C CA . GLY A 1 93 ? -15.5 27.531 19.25 1 93.31 93 GLY A CA 1
ATOM 747 C C . GLY A 1 93 ? -14.047 27.125 19.125 1 93.31 93 GLY A C 1
ATOM 748 O O . GLY A 1 93 ? -13.203 27.922 18.734 1 93.31 93 GLY A O 1
ATOM 749 N N . GLU A 1 94 ? -13.781 25.891 19.453 1 96.12 94 GLU A N 1
ATOM 750 C CA . GLU A 1 94 ? -12.414 25.391 19.359 1 96.12 94 GLU A CA 1
ATOM 751 C C . GLU A 1 94 ? -12.047 25.078 17.906 1 96.12 94 GLU A C 1
ATOM 753 O O . GLU A 1 94 ? -12.859 24.516 17.172 1 96.12 94 GLU A O 1
ATOM 758 N N . ILE A 1 95 ? -10.844 25.484 17.547 1 98.06 95 ILE A N 1
ATOM 759 C CA . ILE A 1 95 ? -10.375 25.219 16.188 1 98.06 95 ILE A CA 1
ATOM 760 C C . ILE A 1 95 ? -9.703 23.844 16.156 1 98.06 95 ILE A C 1
ATOM 762 O O . ILE A 1 95 ? -8.898 23.516 17.031 1 98.06 95 ILE A O 1
ATOM 766 N N . ILE A 1 96 ? -10.047 23.047 15.18 1 98.38 96 ILE A N 1
ATOM 767 C CA . ILE A 1 96 ? -9.398 21.781 14.891 1 98.38 96 ILE A CA 1
ATOM 768 C C . ILE A 1 96 ? -8.703 21.859 13.531 1 98.38 96 ILE A C 1
ATOM 770 O O . ILE A 1 96 ? -9.305 22.297 12.547 1 98.38 96 ILE A O 1
ATOM 774 N N . ALA A 1 97 ? -7.445 21.562 13.531 1 98.75 97 ALA A N 1
ATOM 775 C CA . ALA A 1 97 ? -6.668 21.484 12.297 1 98.75 97 ALA A CA 1
ATOM 776 C C . ALA A 1 97 ? -6.07 20.094 12.102 1 98.75 97 ALA A C 1
ATOM 778 O O . ALA A 1 97 ? -5.176 19.688 12.852 1 98.75 97 ALA A O 1
ATOM 779 N N . LEU A 1 98 ? -6.508 19.438 11.055 1 98.88 98 LEU A N 1
ATOM 780 C CA . LEU A 1 98 ? -6.137 18.031 10.836 1 98.88 98 LEU A CA 1
ATOM 781 C C . LEU A 1 98 ? -5.203 17.906 9.633 1 98.88 98 LEU A C 1
ATOM 783 O O . LEU A 1 98 ? -5.395 18.578 8.617 1 98.88 98 LEU A O 1
ATOM 787 N N . SER A 1 99 ? -4.18 17.141 9.844 1 98.75 99 SER A N 1
ATOM 788 C CA . SER A 1 99 ? -3.41 16.703 8.68 1 98.75 99 SER A CA 1
ATOM 789 C C . SER A 1 99 ? -4.27 15.883 7.73 1 98.75 99 SER A C 1
ATOM 791 O O . SER A 1 99 ? -5.043 15.031 8.164 1 98.75 99 SER A O 1
ATOM 793 N N . PRO A 1 100 ? -4.152 16.109 6.445 1 98.81 100 PRO A N 1
ATOM 794 C CA . PRO A 1 100 ? -4.941 15.336 5.488 1 98.81 100 PRO A CA 1
ATOM 795 C C . PRO A 1 100 ? -4.328 13.969 5.184 1 98.81 100 PRO A C 1
ATOM 797 O O . PRO A 1 100 ? -4.875 13.203 4.387 1 98.81 100 PRO A O 1
ATOM 800 N N . ILE A 1 101 ? -3.24 13.594 5.789 1 98.69 101 ILE A N 1
ATOM 801 C CA . ILE A 1 101 ? -2.482 12.398 5.453 1 98.69 101 ILE A CA 1
ATOM 802 C C . ILE A 1 101 ? -3.072 11.195 6.184 1 98.69 101 ILE A C 1
ATOM 804 O O . ILE A 1 101 ? -3.061 11.133 7.414 1 98.69 101 ILE A O 1
ATOM 808 N N . CYS A 1 102 ? -3.545 10.32 5.457 1 98.69 102 CYS A N 1
ATOM 809 C CA . CYS A 1 102 ? -4.129 9.102 6.012 1 98.69 102 CYS A CA 1
ATOM 810 C C . CYS A 1 102 ? -3.076 8.266 6.73 1 98.69 102 CYS A C 1
ATOM 812 O O . CYS A 1 102 ? -1.985 8.047 6.199 1 98.69 102 CYS A O 1
ATOM 814 N N . LYS A 1 103 ? -3.432 7.738 7.859 1 98.38 103 LYS A N 1
ATOM 815 C CA . LYS A 1 103 ? -2.484 7.031 8.719 1 98.38 103 LYS A CA 1
ATOM 816 C C . LYS A 1 103 ? -2.299 5.59 8.258 1 98.38 103 LYS A C 1
ATOM 818 O O . LYS A 1 103 ? -1.575 4.816 8.891 1 98.38 103 LYS A O 1
ATOM 823 N N . HIS A 1 104 ? -2.848 5.23 7.164 1 97.69 104 HIS A N 1
ATOM 824 C CA . HIS A 1 104 ? -2.645 3.902 6.598 1 97.69 104 HIS A CA 1
ATOM 825 C C . HIS A 1 104 ? -1.391 3.857 5.734 1 97.69 104 HIS A C 1
ATOM 827 O O . HIS A 1 104 ? -0.384 3.26 6.121 1 97.69 104 HIS A O 1
ATOM 833 N N . LEU A 1 105 ? -1.36 4.562 4.688 1 97.12 105 LEU A N 1
ATOM 834 C CA . LEU A 1 105 ? -0.185 4.57 3.822 1 97.12 105 LEU A CA 1
ATOM 835 C C . LEU A 1 105 ? 0.05 5.957 3.236 1 97.12 105 LEU A C 1
ATOM 837 O O . LEU A 1 105 ? 0.69 6.094 2.191 1 97.12 105 LEU A O 1
ATOM 841 N N . GLY A 1 106 ? -0.627 6.906 3.75 1 97.75 106 GLY A N 1
ATOM 842 C CA . GLY A 1 106 ? -0.169 8.273 3.531 1 97.75 106 GLY A CA 1
ATOM 843 C C . GLY A 1 106 ? -0.923 8.984 2.426 1 97.75 106 GLY A C 1
ATOM 844 O O . GLY A 1 106 ? -0.646 10.148 2.129 1 97.75 106 GLY A O 1
ATOM 845 N N . CYS A 1 107 ? -1.893 8.375 1.82 1 98.25 107 CYS A N 1
ATOM 846 C CA . CYS A 1 107 ? -2.699 9.125 0.858 1 98.25 107 CYS A CA 1
ATOM 847 C C . CYS A 1 107 ? -3.482 10.234 1.547 1 98.25 107 CYS A C 1
ATOM 849 O O . CYS A 1 107 ? -3.508 10.312 2.775 1 98.25 107 CYS A O 1
ATOM 851 N N . THR A 1 108 ? -4.062 11.047 0.717 1 98.62 108 THR A N 1
ATOM 852 C CA . THR A 1 108 ? -4.766 12.195 1.273 1 98.62 108 THR A CA 1
ATOM 853 C C . THR A 1 108 ? -6.258 11.906 1.41 1 98.62 108 THR A C 1
ATOM 855 O O . THR A 1 108 ? -6.867 11.328 0.507 1 98.62 108 THR A O 1
ATOM 858 N N . VAL A 1 109 ? -6.816 12.273 2.531 1 98.88 109 VAL A N 1
ATOM 859 C CA . VAL A 1 109 ? -8.25 12.102 2.752 1 98.88 109 VAL A CA 1
ATOM 860 C C . VAL A 1 109 ? -8.992 13.352 2.283 1 98.88 109 VAL A C 1
ATOM 862 O O . VAL A 1 109 ? -8.414 14.445 2.23 1 98.88 109 VAL A O 1
ATOM 865 N N . ASP A 1 110 ? -10.273 13.141 1.992 1 98.81 110 ASP A N 1
ATOM 866 C CA . ASP A 1 110 ? -11.172 14.242 1.655 1 98.81 110 ASP A CA 1
ATOM 867 C C . ASP A 1 110 ? -12.438 14.203 2.512 1 98.81 110 ASP A C 1
ATOM 869 O O . ASP A 1 110 ? -12.836 13.133 2.986 1 98.81 110 ASP A O 1
ATOM 873 N N . TRP A 1 111 ? -12.992 15.344 2.697 1 98.81 111 TRP A N 1
ATOM 874 C CA . TRP A 1 111 ? -14.172 15.477 3.549 1 98.81 111 TRP A CA 1
ATOM 875 C C . TRP A 1 111 ? -15.445 15.281 2.746 1 98.81 111 TRP A C 1
ATOM 877 O O . TRP A 1 111 ? -15.648 15.922 1.71 1 98.81 111 TRP A O 1
ATOM 887 N N . ASN A 1 112 ? -16.266 14.359 3.217 1 98.56 112 ASN A N 1
ATOM 888 C CA . ASN A 1 112 ? -17.641 14.195 2.762 1 98.56 112 ASN A CA 1
ATOM 889 C C . ASN A 1 112 ? -17.703 13.773 1.296 1 98.56 112 ASN A C 1
ATOM 891 O O . ASN A 1 112 ? -18.578 14.203 0.558 1 98.56 112 ASN A O 1
ATOM 895 N N . THR A 1 113 ? -16.812 12.961 0.794 1 98.19 113 THR A N 1
ATOM 896 C CA . THR A 1 113 ? -16.766 12.602 -0.617 1 98.19 113 THR A CA 1
ATOM 897 C C . THR A 1 113 ? -17.266 11.172 -0.829 1 98.19 113 THR A C 1
ATOM 899 O O . THR A 1 113 ? -17.469 10.742 -1.966 1 98.19 113 THR A O 1
ATOM 902 N N . ASP A 1 114 ? -17.375 10.43 0.195 1 96.94 114 ASP A N 1
ATOM 903 C CA . ASP A 1 114 ? -17.984 9.102 0.117 1 96.94 114 ASP A CA 1
ATOM 904 C C . ASP A 1 114 ? -19.484 9.164 0.336 1 96.94 114 ASP A C 1
ATOM 906 O O . ASP A 1 114 ? -19.953 9.398 1.457 1 96.94 114 ASP A O 1
ATOM 910 N N . LYS A 1 115 ? -20.312 8.914 -0.635 1 96.56 115 LYS A N 1
ATOM 911 C CA . LYS A 1 115 ? -21.766 9.039 -0.569 1 96.56 115 LYS A CA 1
ATOM 912 C C . LYS A 1 115 ? -22.344 8.055 0.433 1 96.56 115 LYS A C 1
ATOM 914 O O . LYS A 1 115 ? -23.391 8.328 1.047 1 96.56 115 LYS A O 1
ATOM 919 N N . GLU A 1 116 ? -21.719 6.926 0.626 1 95.06 116 GLU A N 1
ATOM 920 C CA . GLU A 1 116 ? -22.203 5.898 1.536 1 95.06 116 GLU A CA 1
ATOM 921 C C . GLU A 1 116 ? -21.938 6.273 2.992 1 95.06 116 GLU A C 1
ATOM 923 O O . GLU A 1 116 ? -22.562 5.727 3.904 1 95.06 116 GLU A O 1
ATOM 928 N N . HIS A 1 117 ? -20.984 7.148 3.191 1 96.81 117 HIS A N 1
ATOM 929 C CA . HIS A 1 117 ? -20.625 7.562 4.539 1 96.81 117 HIS A CA 1
ATOM 930 C C . HIS A 1 117 ? -20.469 9.078 4.629 1 96.81 117 HIS A C 1
ATOM 932 O O . HIS A 1 117 ? -19.344 9.586 4.73 1 96.81 117 HIS A O 1
ATOM 938 N N . PRO A 1 118 ? -21.578 9.781 4.691 1 98.06 118 PRO A N 1
ATOM 939 C CA . PRO A 1 118 ? -21.516 11.242 4.766 1 98.06 118 PRO A CA 1
ATOM 940 C C . PRO A 1 118 ? -20.938 11.742 6.094 1 98.06 118 PRO A C 1
ATOM 942 O O . PRO A 1 118 ? -20.969 11.023 7.094 1 98.06 118 PRO A O 1
ATOM 945 N N . ASN A 1 119 ? -20.406 12.906 6.039 1 98.38 119 ASN A N 1
ATOM 946 C CA . ASN A 1 119 ? -19.875 13.602 7.207 1 98.38 119 ASN A CA 1
ATOM 947 C C . ASN A 1 119 ? -18.672 12.859 7.797 1 98.38 119 ASN A C 1
ATOM 949 O O . ASN A 1 119 ? -18.547 12.758 9.016 1 98.38 119 ASN A O 1
ATOM 953 N N . GLN A 1 120 ? -17.875 12.273 6.918 1 98.81 120 GLN A N 1
ATOM 954 C CA . GLN A 1 120 ? -16.625 11.617 7.27 1 98.81 120 GLN A CA 1
ATOM 955 C C . GLN A 1 120 ? -15.5 12.023 6.32 1 98.81 120 GLN A C 1
ATOM 957 O O . GLN A 1 120 ? -15.758 12.531 5.23 1 98.81 120 GLN A O 1
ATOM 962 N N . PHE A 1 121 ? -14.266 11.891 6.801 1 98.94 121 PHE A N 1
ATOM 963 C CA . PHE A 1 121 ? -13.117 11.914 5.895 1 98.94 121 PHE A CA 1
ATOM 964 C C . PHE A 1 121 ? -12.938 10.562 5.219 1 98.94 121 PHE A C 1
ATOM 966 O O . PHE A 1 121 ? -13.117 9.516 5.844 1 98.94 121 PHE A O 1
ATOM 973 N N . PHE A 1 122 ? -12.625 10.656 3.945 1 98.81 122 PHE A N 1
ATOM 974 C CA . PHE A 1 122 ? -12.508 9.445 3.143 1 98.81 122 PHE A CA 1
ATOM 975 C C . PHE A 1 122 ? -11.188 9.422 2.385 1 98.81 122 PHE A C 1
ATOM 977 O O . PHE A 1 122 ? -10.812 10.406 1.738 1 98.81 122 PHE A O 1
ATOM 984 N N . CYS A 1 123 ? -10.484 8.32 2.523 1 98.75 123 CYS A N 1
ATOM 985 C CA . CYS A 1 123 ? -9.273 8.109 1.739 1 98.75 123 CYS A CA 1
ATOM 986 C C . CYS A 1 123 ? -9.547 7.219 0.534 1 98.75 123 CYS A C 1
ATOM 988 O O . CYS A 1 123 ? -9.898 6.047 0.689 1 98.75 123 CYS A O 1
ATOM 990 N N . PRO A 1 124 ? -9.336 7.672 -0.582 1 97.19 124 PRO A N 1
ATOM 991 C CA . PRO A 1 124 ? -9.75 6.922 -1.771 1 97.19 124 PRO A CA 1
ATOM 992 C C . PRO A 1 124 ? -8.758 5.816 -2.141 1 97.19 124 PRO A C 1
ATOM 994 O O . PRO A 1 124 ? -9.055 4.977 -2.992 1 97.19 124 PRO A O 1
ATOM 997 N N . CYS A 1 125 ? -7.613 5.734 -1.568 1 97.38 125 CYS A N 1
ATOM 998 C CA . CYS A 1 125 ? -6.605 4.758 -1.953 1 97.38 125 CYS A CA 1
ATOM 999 C C . CYS A 1 125 ? -7.004 3.355 -1.505 1 97.38 125 CYS A C 1
ATOM 1001 O O . CYS A 1 125 ? -7.039 2.426 -2.314 1 97.38 125 CYS A O 1
ATOM 1003 N N . HIS A 1 126 ? -7.367 3.215 -0.241 1 97.62 126 HIS A N 1
ATOM 1004 C CA . HIS A 1 126 ? -7.75 1.913 0.297 1 97.62 126 HIS A CA 1
ATOM 1005 C C . HIS A 1 126 ? -9.031 2.01 1.114 1 97.62 126 HIS A C 1
ATOM 1007 O O . HIS A 1 126 ? -9.273 1.183 1.995 1 97.62 126 HIS A O 1
ATOM 1013 N N . TYR A 1 127 ? -9.664 3.113 1.01 1 97.25 127 TYR A N 1
ATOM 1014 C CA . TYR A 1 127 ? -11.016 3.312 1.526 1 97.25 127 TYR A CA 1
ATOM 1015 C C . TYR A 1 127 ? -11 3.494 3.039 1 97.25 127 TYR A C 1
ATOM 1017 O O . TYR A 1 127 ? -11.914 3.047 3.734 1 97.25 127 TYR A O 1
ATOM 1025 N N . GLY A 1 128 ? -9.93 4.113 3.498 1 98 128 GLY A N 1
ATOM 1026 C CA . GLY A 1 128 ? -9.891 4.527 4.891 1 98 128 GLY A CA 1
ATOM 1027 C C . GLY A 1 128 ? -10.922 5.586 5.223 1 98 128 GLY A C 1
ATOM 1028 O O . GLY A 1 128 ? -11.258 6.426 4.383 1 98 128 GLY A O 1
ATOM 1029 N N . ARG A 1 129 ? -11.406 5.492 6.469 1 98.5 129 ARG A N 1
ATOM 1030 C CA . ARG A 1 129 ? -12.414 6.457 6.898 1 98.5 129 ARG A CA 1
ATOM 1031 C C . ARG A 1 129 ? -12.055 7.055 8.258 1 98.5 129 ARG A C 1
ATOM 1033 O O . ARG A 1 129 ? -11.461 6.379 9.102 1 98.5 129 ARG A O 1
ATOM 1040 N N . TYR A 1 130 ? -12.406 8.281 8.438 1 98.81 130 TYR A N 1
ATOM 1041 C CA . TYR A 1 130 ? -12.258 9 9.695 1 98.81 130 TYR A CA 1
ATOM 1042 C C . TYR A 1 130 ? -13.523 9.781 10.039 1 98.81 130 TYR A C 1
ATOM 1044 O O . TYR A 1 130 ? -14.188 10.312 9.148 1 98.81 130 TYR A O 1
ATOM 1052 N N . GLU A 1 131 ? -13.836 9.844 11.305 1 98.75 131 GLU A N 1
ATOM 1053 C CA . GLU A 1 131 ? -14.875 10.758 11.758 1 98.75 131 GLU A CA 1
ATOM 1054 C C . GLU A 1 131 ? -14.461 12.211 11.531 1 98.75 131 GLU A C 1
ATOM 1056 O O . GLU A 1 131 ? -13.312 12.492 11.188 1 98.75 131 GLU A O 1
ATOM 1061 N N . LYS A 1 132 ? -15.391 13.102 11.742 1 98.5 132 LYS A N 1
ATOM 1062 C CA . LYS A 1 132 ? -15.141 14.523 11.516 1 98.5 132 LYS A CA 1
ATOM 1063 C C . LYS A 1 132 ? -13.938 15.008 12.312 1 98.5 132 LYS A C 1
ATOM 1065 O O . LYS A 1 132 ? -13.156 15.836 11.836 1 98.5 132 LYS A O 1
ATOM 1070 N N . ASP A 1 133 ? -13.719 14.477 13.453 1 97.94 133 ASP A N 1
ATOM 1071 C CA . ASP A 1 133 ? -12.648 14.961 14.32 1 97.94 133 ASP A CA 1
ATOM 1072 C C . ASP A 1 133 ? -11.32 14.273 14 1 97.94 133 ASP A C 1
ATOM 1074 O O . ASP A 1 133 ? -10.336 14.445 14.719 1 97.94 133 ASP A O 1
ATOM 1078 N N . GLY A 1 134 ? -11.344 13.406 13.023 1 98.69 134 GLY A N 1
ATOM 1079 C CA . GLY A 1 134 ? -10.125 12.75 12.586 1 98.69 134 GLY A CA 1
ATOM 1080 C C . GLY A 1 134 ? -9.93 11.375 13.203 1 98.69 134 GLY A C 1
ATOM 1081 O O . GLY A 1 134 ? -8.953 10.688 12.891 1 98.69 134 GLY A O 1
ATOM 1082 N N . THR A 1 135 ? -10.836 11 14.062 1 98.69 135 THR A N 1
ATOM 1083 C CA . THR A 1 135 ? -10.742 9.664 14.648 1 98.69 135 THR A CA 1
ATOM 1084 C C . THR A 1 135 ? -10.977 8.594 13.586 1 98.69 135 THR A C 1
ATOM 1086 O O . THR A 1 135 ? -11.93 8.68 12.805 1 98.69 135 THR A O 1
ATOM 1089 N N . ASN A 1 136 ? -10.07 7.625 13.555 1 98.56 136 ASN A N 1
ATOM 1090 C CA . ASN A 1 136 ? -10.219 6.574 12.555 1 98.56 136 ASN A CA 1
ATOM 1091 C C . ASN A 1 136 ? -11.43 5.688 12.852 1 98.56 136 ASN A C 1
ATOM 1093 O O . ASN A 1 136 ? -11.703 5.379 14.016 1 98.56 136 ASN A O 1
ATOM 1097 N N . VAL A 1 137 ? -12.094 5.285 11.844 1 97.88 137 VAL A N 1
ATOM 1098 C CA . VAL A 1 137 ? -13.266 4.422 11.977 1 97.88 137 VAL A CA 1
ATOM 1099 C C . VAL A 1 137 ? -12.828 2.963 12.055 1 97.88 137 VAL A C 1
ATOM 1101 O O . VAL A 1 137 ? -12.148 2.463 11.148 1 97.88 137 VAL A O 1
ATOM 1104 N N . PRO A 1 138 ? -13.219 2.258 13.078 1 95 138 PRO A N 1
ATOM 1105 C CA . PRO A 1 138 ? -12.859 0.841 13.156 1 95 138 PRO A CA 1
ATOM 1106 C C . PRO A 1 138 ? -13.352 0.036 11.961 1 95 138 PRO A C 1
ATOM 1108 O O . PRO A 1 138 ? -14.414 0.33 11.406 1 95 138 PRO A O 1
ATOM 1111 N N . GLY A 1 139 ? -12.539 -1.013 11.609 1 92.19 139 GLY A N 1
ATOM 1112 C CA . GLY A 1 139 ? -12.93 -1.851 10.492 1 92.19 139 GLY A CA 1
ATOM 1113 C C . GLY A 1 139 ? -12.484 -1.299 9.148 1 92.19 139 GLY A C 1
ATOM 1114 O O . GLY A 1 139 ? -12.844 -1.84 8.102 1 92.19 139 GLY A O 1
ATOM 1115 N N . THR A 1 140 ? -11.805 -0.175 9.172 1 95.94 140 THR A N 1
ATOM 1116 C CA . THR A 1 140 ? -11.172 0.363 7.973 1 95.94 140 THR A CA 1
ATOM 1117 C C . THR A 1 140 ? -9.656 0.373 8.125 1 95.94 140 THR A C 1
ATOM 1119 O O . THR A 1 140 ? -9.133 0.237 9.234 1 95.94 140 THR A O 1
ATOM 1122 N N . PRO A 1 141 ? -8.906 0.571 7.137 1 96.94 141 PRO A N 1
ATOM 1123 C CA . PRO A 1 141 ? -7.465 0.295 7.109 1 96.94 141 PRO A CA 1
ATOM 1124 C C . PRO A 1 141 ? -6.672 1.203 8.047 1 96.94 141 PRO A C 1
ATOM 1126 O O . PRO A 1 141 ? -5.754 0.742 8.727 1 96.94 141 PRO A O 1
ATOM 1129 N N . PRO A 1 142 ? -6.93 2.496 8.148 1 97.88 142 PRO A N 1
ATOM 1130 C CA . PRO A 1 142 ? -6.105 3.277 9.078 1 97.88 142 PRO A CA 1
ATOM 1131 C C . PRO A 1 142 ? -6.277 2.842 10.531 1 97.88 142 PRO A C 1
ATOM 1133 O O . PRO A 1 142 ? -7.402 2.635 10.992 1 97.88 142 PRO A O 1
ATOM 1136 N N . GLN A 1 143 ? -5.184 2.805 11.25 1 96.5 143 GLN A N 1
ATOM 1137 C CA . GLN A 1 143 ? -5.227 2.268 12.609 1 96.5 143 GLN A CA 1
ATOM 1138 C C . GLN A 1 143 ? -4.969 3.363 13.641 1 96.5 143 GLN A C 1
ATOM 1140 O O . GLN A 1 143 ? -4.719 3.072 14.812 1 96.5 143 GLN A O 1
ATOM 1145 N N . ALA A 1 144 ? -4.898 4.555 13.195 1 98 144 ALA A N 1
ATOM 1146 C CA . ALA A 1 144 ? -4.695 5.711 14.07 1 98 144 ALA A CA 1
ATOM 1147 C C . ALA A 1 144 ? -5.461 6.926 13.555 1 98 144 ALA A C 1
ATOM 1149 O O . ALA A 1 144 ? -5.789 7.004 12.367 1 98 144 ALA A O 1
ATOM 1150 N N . PRO A 1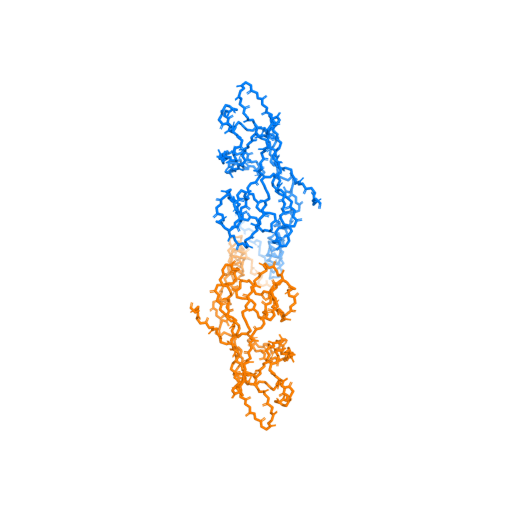 145 ? -5.77 7.84 14.438 1 98.69 145 PRO A N 1
ATOM 1151 C CA . PRO A 1 145 ? -6.441 9.062 13.984 1 98.69 145 PRO A CA 1
ATOM 1152 C C . PRO A 1 145 ? -5.527 9.977 13.172 1 98.69 145 PRO A C 1
ATOM 1154 O O . PRO A 1 145 ? -4.305 9.836 13.234 1 98.69 145 PRO A O 1
ATOM 1157 N N . LEU A 1 146 ? -6.129 10.836 12.438 1 98.81 146 LEU A N 1
ATOM 1158 C CA . LEU A 1 146 ? -5.355 11.859 11.742 1 98.81 146 LEU A CA 1
ATOM 1159 C C . LEU A 1 146 ? -4.547 12.695 12.727 1 98.81 146 LEU A C 1
ATOM 1161 O O . LEU A 1 146 ? -5.016 12.992 13.828 1 98.81 146 LEU A O 1
ATOM 1165 N N . ASP A 1 147 ? -3.377 13.109 12.289 1 98.44 147 ASP A N 1
ATOM 1166 C CA . ASP A 1 147 ? -2.584 14.031 13.102 1 98.44 147 ASP A CA 1
ATOM 1167 C C . ASP A 1 147 ? -3.271 15.391 13.219 1 98.44 147 ASP A C 1
ATOM 1169 O O . ASP A 1 147 ? -4.078 15.758 12.359 1 98.44 147 ASP A O 1
ATOM 1173 N N . ARG A 1 148 ? -2.967 16.031 14.25 1 98.25 148 ARG A N 1
ATOM 1174 C CA . ARG A 1 148 ? -3.461 17.391 14.445 1 98.25 148 ARG A CA 1
ATOM 1175 C C . ARG A 1 148 ? -2.314 18.391 14.414 1 98.25 148 ARG A C 1
ATOM 1177 O O . ARG A 1 148 ? -1.259 18.156 15.008 1 98.25 148 ARG A O 1
ATOM 1184 N N . TYR A 1 149 ? -2.561 19.438 13.734 1 97.75 149 TYR A N 1
ATOM 1185 C CA . TYR A 1 149 ? -1.579 20.516 13.75 1 97.75 149 TYR A CA 1
ATOM 1186 C C . TYR A 1 149 ? -1.642 21.297 15.062 1 97.75 149 TYR A C 1
ATOM 1188 O O . TYR A 1 149 ? -2.729 21.562 15.586 1 97.75 149 TYR A O 1
ATOM 1196 N N . GLU A 1 150 ? -0.461 21.641 15.539 1 96.06 150 GLU A N 1
ATOM 1197 C CA . GLU A 1 150 ? -0.44 22.734 16.516 1 96.06 150 GLU A CA 1
ATOM 1198 C C . GLU A 1 150 ? -0.889 24.047 15.875 1 96.06 150 GLU A C 1
ATOM 1200 O O . GLU A 1 150 ? -0.595 24.312 14.703 1 96.06 150 GLU A O 1
ATOM 1205 N N . TYR A 1 151 ? -1.658 24.812 16.703 1 96.88 151 TYR A N 1
ATOM 1206 C CA . TYR A 1 151 ? -2.068 26.062 16.094 1 96.88 151 TYR A CA 1
ATOM 1207 C C . TYR A 1 151 ? -2.037 27.203 17.094 1 96.88 151 TYR A C 1
ATOM 1209 O O . TYR A 1 151 ? -2.004 26.969 18.312 1 96.88 151 TYR A O 1
ATOM 1217 N N . LYS A 1 152 ? -1.917 28.438 16.578 1 96.69 152 LYS A N 1
ATOM 1218 C CA . LYS A 1 152 ? -2.074 29.703 17.297 1 96.69 152 LYS A CA 1
ATOM 1219 C C . LYS A 1 152 ? -2.904 30.688 16.484 1 96.69 152 LYS A C 1
ATOM 1221 O O . LYS A 1 152 ? -2.91 30.641 15.25 1 96.69 152 LYS A O 1
ATOM 1226 N N . VAL A 1 153 ? -3.674 31.453 17.188 1 97.31 153 VAL A N 1
ATOM 1227 C CA . VAL A 1 153 ? -4.398 32.562 16.562 1 97.31 153 VAL A CA 1
ATOM 1228 C C . VAL A 1 153 ? -3.77 33.875 16.969 1 97.31 153 VAL A C 1
ATOM 1230 O O . VAL A 1 153 ? -3.596 34.156 18.156 1 97.31 153 VAL A O 1
ATOM 1233 N N . LYS A 1 154 ? -3.4 34.594 15.945 1 96.56 154 LYS A N 1
ATOM 1234 C CA . LYS A 1 154 ? -2.824 35.938 16.172 1 96.56 154 LYS A CA 1
ATOM 1235 C C . LYS A 1 154 ? -3.389 36.938 15.18 1 96.56 154 LYS A C 1
ATOM 1237 O O . LYS A 1 154 ? -3.379 36.719 13.969 1 96.56 154 LYS A O 1
ATOM 1242 N N . ASP A 1 155 ? -3.953 38.062 15.703 1 96.69 155 ASP A N 1
ATOM 1243 C CA . ASP A 1 155 ? -4.469 39.156 14.891 1 96.69 155 ASP A CA 1
ATOM 1244 C C . ASP A 1 155 ? -5.477 38.656 13.859 1 96.69 155 ASP A C 1
ATOM 1246 O O . ASP A 1 155 ? -5.391 39 12.68 1 96.69 155 ASP A O 1
ATOM 1250 N N . GLY A 1 156 ? -6.25 37.688 14.289 1 97.12 156 GLY A N 1
ATOM 1251 C CA . GLY A 1 156 ? -7.336 37.219 13.445 1 97.12 156 GLY A CA 1
ATOM 1252 C C . GLY A 1 156 ? -6.887 36.188 12.422 1 97.12 156 GLY A C 1
ATOM 1253 O O . GLY A 1 156 ? -7.664 35.781 11.547 1 97.12 156 GLY A O 1
ATOM 1254 N N . LYS A 1 157 ? -5.648 35.75 12.57 1 98.25 157 LYS A N 1
ATOM 1255 C CA . LYS A 1 157 ? -5.121 34.781 11.617 1 98.25 157 LYS A CA 1
ATOM 1256 C C . LYS A 1 157 ? -4.77 33.469 12.305 1 98.25 157 LYS A C 1
ATOM 1258 O O . LYS A 1 157 ? -4.273 33.469 13.43 1 98.25 157 LYS A O 1
ATOM 1263 N N . LEU A 1 158 ? -5.02 32.406 11.602 1 98.38 158 LEU A N 1
ATOM 1264 C CA . LEU A 1 158 ? -4.652 31.078 12.07 1 98.38 158 LEU A CA 1
ATOM 1265 C C . LEU A 1 158 ? -3.246 30.703 11.609 1 98.38 158 LEU A C 1
ATOM 1267 O O . LEU A 1 158 ? -2.947 30.75 10.414 1 98.38 158 LEU A O 1
ATOM 1271 N N . TYR A 1 159 ? -2.414 30.391 12.57 1 98.12 159 TYR A N 1
ATOM 1272 C CA . TYR A 1 159 ? -1.075 29.875 12.297 1 98.12 159 TYR A CA 1
ATOM 1273 C C . TYR A 1 159 ? -0.979 28.391 12.648 1 98.12 159 TYR A C 1
ATOM 1275 O O . TYR A 1 159 ? -1.454 27.969 13.703 1 98.12 159 TYR A O 1
ATOM 1283 N N . LEU A 1 160 ? -0.422 27.672 11.711 1 97.75 160 LEU A N 1
ATOM 1284 C CA . LEU A 1 160 ? -0.243 26.25 11.969 1 97.75 160 LEU A CA 1
ATOM 1285 C C . LEU A 1 160 ? 1.235 25.906 12.117 1 97.75 160 LEU A C 1
ATOM 1287 O O . LEU A 1 160 ? 2.076 26.453 11.398 1 97.75 160 LEU A O 1
ATOM 1291 N N . GLY A 1 161 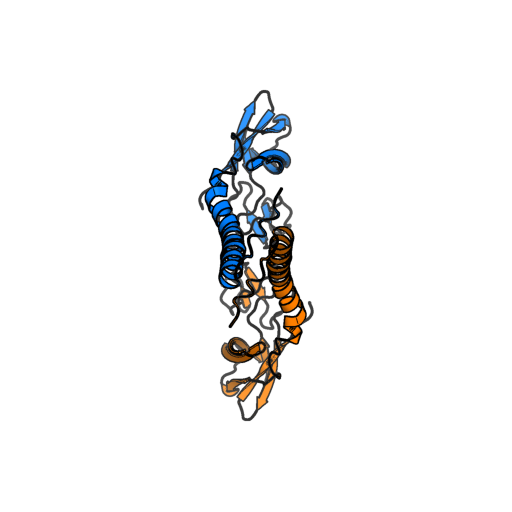? 1.497 25.031 13.094 1 94.94 161 GLY A N 1
ATOM 1292 C CA . GLY A 1 161 ? 2.824 24.484 13.297 1 94.94 161 GLY A CA 1
ATOM 1293 C C . GLY A 1 161 ? 2.938 23.031 12.859 1 94.94 161 GLY A C 1
ATOM 1294 O O . GLY A 1 161 ? 2.396 22.656 11.812 1 94.94 161 GLY A O 1
ATOM 1295 N N . LYS A 1 162 ? 3.635 22.297 13.609 1 92.69 162 LYS A N 1
ATOM 1296 C CA . LYS A 1 162 ? 3.867 20.891 13.266 1 92.69 162 LYS A CA 1
ATOM 1297 C C . LYS A 1 162 ? 2.621 20.047 13.523 1 92.69 162 LYS A C 1
ATOM 1299 O O . LYS A 1 162 ? 1.849 20.344 14.438 1 92.69 162 LYS A O 1
ATOM 1304 N N . ALA A 1 163 ? 2.471 19.062 12.664 1 95.12 163 ALA A N 1
ATOM 1305 C CA . ALA A 1 163 ? 1.428 18.062 12.906 1 95.12 163 ALA A CA 1
ATOM 1306 C C . ALA A 1 163 ? 1.869 17.047 13.953 1 95.12 163 ALA A C 1
ATOM 1308 O O . ALA A 1 163 ? 2.967 16.5 13.867 1 95.12 163 ALA A O 1
ATOM 1309 N N . LYS A 1 164 ? 1.021 16.828 14.875 1 95.38 164 LYS A N 1
ATOM 1310 C CA . LYS A 1 164 ? 1.337 15.875 15.938 1 95.38 164 LYS A CA 1
ATOM 1311 C C . LYS A 1 164 ? 0.479 14.617 15.828 1 95.38 164 LYS A C 1
ATOM 1313 O O . LYS A 1 164 ? -0.743 14.703 15.695 1 95.38 164 LYS A O 1
ATOM 1318 N N . PRO A 1 165 ? 1.149 13.516 15.898 1 96.38 165 PRO A N 1
ATOM 1319 C CA . PRO A 1 165 ? 0.368 12.273 15.898 1 96.38 165 PRO A CA 1
ATOM 1320 C C . PRO A 1 165 ? -0.516 12.133 17.141 1 96.38 165 PRO A C 1
ATOM 1322 O O . PRO A 1 165 ? -0.185 12.664 18.203 1 96.38 165 PRO A O 1
ATOM 1325 N N . ARG A 1 166 ? -1.586 11.5 16.875 1 94.31 166 ARG A N 1
ATOM 1326 C CA . ARG A 1 166 ? -2.49 11.195 17.969 1 94.31 166 ARG A CA 1
ATOM 1327 C C . ARG A 1 166 ? -2.535 9.688 18.234 1 94.31 166 ARG A C 1
ATOM 1329 O O . ARG A 1 166 ? -2.312 8.891 17.328 1 94.31 166 ARG A O 1
ATOM 1336 N N . LYS A 1 167 ? -2.457 9.344 19.547 1 78.44 167 LYS A N 1
ATOM 1337 C CA . LYS A 1 167 ? -2.492 7.926 19.891 1 78.44 167 LYS A CA 1
ATOM 1338 C C . LYS A 1 167 ? -3.879 7.336 19.656 1 78.44 167 LYS A C 1
ATOM 1340 O O . LYS A 1 167 ? -4.871 8.07 19.609 1 78.44 167 LYS A O 1
ATOM 1345 N N . GLU A 1 168 ? -3.967 5.984 19.234 1 64.38 168 GLU A N 1
ATOM 1346 C CA . GLU A 1 168 ? -5.191 5.223 18.984 1 64.38 168 GLU A CA 1
ATOM 1347 C C . GLU A 1 168 ? -6.23 5.492 20.078 1 64.38 168 GLU A C 1
ATOM 1349 O O . GLU A 1 168 ? -5.883 5.68 21.234 1 64.38 168 GLU A O 1
ATOM 1354 N N . ALA A 1 169 ? -7.438 5.926 19.609 1 45.06 169 ALA A N 1
ATOM 1355 C CA . ALA A 1 169 ? -8.492 5.941 20.625 1 45.06 169 ALA A CA 1
ATOM 1356 C C . ALA A 1 169 ? -8.695 4.559 21.234 1 45.06 169 ALA A C 1
ATOM 1358 O O . ALA A 1 169 ? -8.531 3.545 20.547 1 45.06 169 ALA A O 1
ATOM 1359 N N . MET B 1 1 ? 63.938 -12.148 -14.898 1 37.28 1 MET B N 1
ATOM 1360 C CA . MET B 1 1 ? 62.875 -11.469 -15.617 1 37.28 1 MET B CA 1
ATOM 1361 C C . MET B 1 1 ? 62.938 -9.961 -15.406 1 37.28 1 MET B C 1
ATOM 1363 O O . MET B 1 1 ? 63.031 -9.492 -14.273 1 37.28 1 MET B O 1
ATOM 1367 N N . SER B 1 2 ? 63.531 -9.148 -16.297 1 43.75 2 SER B N 1
ATOM 1368 C CA . SER B 1 2 ? 63.75 -7.699 -16.281 1 43.75 2 SER B CA 1
ATOM 1369 C C . SER B 1 2 ? 62.469 -6.973 -15.82 1 43.75 2 SER B C 1
ATOM 1371 O O . SER B 1 2 ? 61.375 -7.211 -16.359 1 43.75 2 SER B O 1
ATOM 1373 N N . ASP B 1 3 ? 62.375 -6.633 -14.555 1 44.41 3 ASP B N 1
ATOM 1374 C CA . ASP B 1 3 ? 61.312 -5.84 -13.93 1 44.41 3 ASP B CA 1
ATOM 1375 C C . ASP B 1 3 ? 61 -4.594 -14.758 1 44.41 3 ASP B C 1
ATOM 1377 O O . ASP B 1 3 ? 61.594 -3.541 -14.555 1 44.41 3 ASP B O 1
ATOM 1381 N N . ASN B 1 4 ? 60.906 -4.609 -16.062 1 46.75 4 ASN B N 1
ATOM 1382 C CA . ASN B 1 4 ? 60.344 -3.547 -16.891 1 46.75 4 ASN B CA 1
ATOM 1383 C C . ASN B 1 4 ? 59.094 -2.955 -16.25 1 46.75 4 ASN B C 1
ATOM 1385 O O . ASN B 1 4 ? 58 -3.525 -16.344 1 46.75 4 ASN B O 1
ATOM 1389 N N . LYS B 1 5 ? 59.281 -2.365 -15.117 1 50.75 5 LYS B N 1
ATOM 1390 C CA . LYS B 1 5 ? 58.312 -1.653 -14.289 1 50.75 5 LYS B CA 1
ATOM 1391 C C . LYS B 1 5 ? 57.531 -0.629 -15.117 1 50.75 5 LYS B C 1
ATOM 1393 O O . LYS B 1 5 ? 58.094 0.335 -15.617 1 50.75 5 LYS B O 1
ATOM 1398 N N . HIS B 1 6 ? 56.531 -0.983 -15.883 1 59.94 6 HIS B N 1
ATOM 1399 C CA . HIS B 1 6 ? 55.594 -0.121 -16.594 1 59.94 6 HIS B CA 1
ATOM 1400 C C . HIS B 1 6 ? 55.062 0.97 -15.688 1 59.94 6 HIS B C 1
ATOM 1402 O O . HIS B 1 6 ? 54.25 0.691 -14.797 1 59.94 6 HIS B O 1
ATOM 1408 N N . ARG B 1 7 ? 55.844 1.945 -15.477 1 63.19 7 ARG B N 1
ATOM 1409 C CA . ARG B 1 7 ? 55.469 3.15 -14.75 1 63.19 7 ARG B CA 1
ATOM 1410 C C . ARG B 1 7 ? 54.219 3.779 -15.352 1 63.19 7 ARG B C 1
ATOM 1412 O O . ARG B 1 7 ? 54.156 4.051 -16.547 1 63.19 7 ARG B O 1
ATOM 1419 N N . VAL B 1 8 ? 53.125 3.605 -14.734 1 72.19 8 VAL B N 1
ATOM 1420 C CA . VAL B 1 8 ? 51.875 4.25 -15.109 1 72.19 8 VAL B CA 1
ATOM 1421 C C . VAL B 1 8 ? 51.938 5.738 -14.766 1 72.19 8 VAL B C 1
ATOM 1423 O O . VAL B 1 8 ? 52.438 6.113 -13.703 1 72.19 8 VAL B O 1
ATOM 1426 N N . THR B 1 9 ? 51.719 6.656 -15.773 1 75.31 9 THR B N 1
ATOM 1427 C CA . THR B 1 9 ? 51.656 8.102 -15.562 1 75.31 9 THR B CA 1
ATOM 1428 C C . THR B 1 9 ? 50.375 8.469 -14.773 1 75.31 9 THR B C 1
ATOM 1430 O O . THR B 1 9 ? 49.438 7.684 -14.711 1 75.31 9 THR B O 1
ATOM 1433 N N . ARG B 1 10 ? 50.469 9.586 -14.164 1 66.5 10 ARG B N 1
ATOM 1434 C CA . ARG B 1 10 ? 49.312 10.078 -13.422 1 66.5 10 ARG B CA 1
ATOM 1435 C C . ARG B 1 10 ? 48.062 10.094 -14.305 1 66.5 10 ARG B C 1
ATOM 1437 O O . ARG B 1 10 ? 46.969 9.688 -13.875 1 66.5 10 ARG B O 1
ATOM 1444 N N . ARG B 1 11 ? 48.281 10.586 -15.477 1 74.88 11 ARG B N 1
ATOM 1445 C CA . ARG B 1 11 ? 47.188 10.656 -16.438 1 74.88 11 ARG B CA 1
ATOM 1446 C C . ARG B 1 11 ? 46.656 9.258 -16.766 1 74.88 11 ARG B C 1
ATOM 1448 O O . ARG B 1 11 ? 45.438 9.062 -16.875 1 74.88 11 ARG B O 1
ATOM 1455 N N . GLN B 1 12 ? 47.562 8.383 -16.906 1 73.25 12 GLN B N 1
ATOM 1456 C CA . GLN B 1 12 ? 47.188 7.004 -17.188 1 73.25 12 GLN B CA 1
ATOM 1457 C C . GLN B 1 12 ? 46.438 6.387 -16.016 1 73.25 12 GLN B C 1
ATOM 1459 O O . GLN B 1 12 ? 45.438 5.68 -16.203 1 73.25 12 GLN B O 1
ATOM 1464 N N . PHE B 1 13 ? 47 6.648 -14.883 1 75 13 PHE B N 1
ATOM 1465 C CA . PHE B 1 13 ? 46.375 6.145 -13.68 1 75 13 PHE B CA 1
ATOM 1466 C C . PHE B 1 13 ? 44.938 6.672 -13.578 1 75 13 PHE B C 1
ATOM 1468 O O . PHE B 1 13 ? 44 5.902 -13.344 1 75 13 PHE B O 1
ATOM 1475 N N . LEU B 1 14 ? 44.781 7.922 -13.664 1 78.81 14 LEU B N 1
ATOM 1476 C CA . LEU B 1 14 ? 43.469 8.57 -13.57 1 78.81 14 LEU B CA 1
ATOM 1477 C C . LEU B 1 14 ? 42.531 8.016 -14.617 1 78.81 14 LEU B C 1
ATOM 1479 O O . LEU B 1 14 ? 41.344 7.734 -14.32 1 78.81 14 LEU B O 1
ATOM 1483 N N . ASN B 1 15 ? 42.875 7.762 -15.758 1 78.62 15 ASN B N 1
ATOM 1484 C CA . ASN B 1 15 ? 42.031 7.199 -16.812 1 78.62 15 ASN B CA 1
ATOM 1485 C C . ASN B 1 15 ? 41.594 5.773 -16.484 1 78.62 15 ASN B C 1
ATOM 1487 O O . ASN B 1 15 ? 40.438 5.414 -16.688 1 78.62 15 ASN B O 1
ATOM 1491 N N . TYR B 1 16 ? 42.531 5.086 -15.969 1 76.44 16 TYR B N 1
ATOM 1492 C CA . TYR B 1 16 ? 42.219 3.715 -15.594 1 76.44 16 TYR B CA 1
ATOM 1493 C C . TYR B 1 16 ? 41.188 3.684 -14.453 1 76.44 16 TYR B C 1
ATOM 1495 O O . TYR B 1 16 ? 40.25 2.891 -14.469 1 76.44 16 TYR B O 1
ATOM 1503 N N . THR B 1 17 ? 41.375 4.5 -13.578 1 79.12 17 THR B N 1
ATOM 1504 C CA . THR B 1 17 ? 40.469 4.578 -12.438 1 79.12 17 THR B CA 1
ATOM 1505 C C . THR B 1 17 ? 39.094 5.059 -12.875 1 79.12 17 THR B C 1
ATOM 1507 O O . THR B 1 17 ? 38.062 4.477 -12.484 1 79.1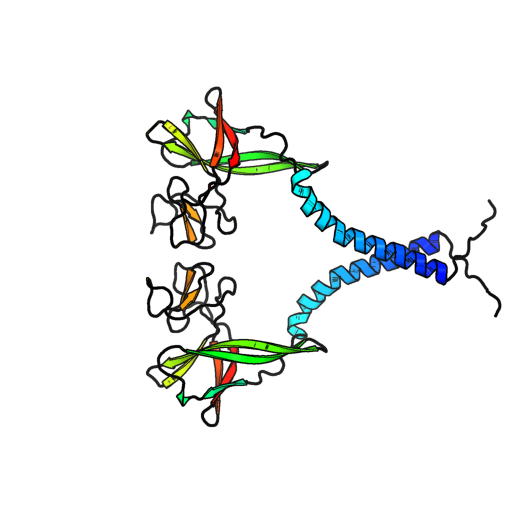2 17 THR B O 1
ATOM 1510 N N . LEU B 1 18 ? 39.062 6.031 -13.648 1 81.12 18 LEU B N 1
ATOM 1511 C CA . LEU B 1 18 ? 37.781 6.586 -14.117 1 81.12 18 LEU B CA 1
ATOM 1512 C C . LEU B 1 18 ? 37.031 5.578 -14.977 1 81.12 18 LEU B C 1
ATOM 1514 O O . LEU B 1 18 ? 35.844 5.41 -14.828 1 81.12 18 LEU B O 1
ATOM 1518 N N . THR B 1 19 ? 37.719 4.949 -15.742 1 82.5 19 THR B N 1
ATOM 1519 C CA . THR B 1 19 ? 37.062 3.961 -16.609 1 82.5 19 THR B CA 1
ATOM 1520 C C . THR B 1 19 ? 36.656 2.727 -15.812 1 82.5 19 THR B C 1
ATOM 1522 O O . THR B 1 19 ? 35.594 2.162 -16.047 1 82.5 19 THR B O 1
ATOM 1525 N N . GLY B 1 20 ? 37.5 2.379 -14.969 1 80.06 20 GLY B N 1
ATOM 1526 C CA . GLY B 1 20 ? 37.156 1.241 -14.117 1 80.06 20 GLY B CA 1
ATOM 1527 C C . GLY B 1 20 ? 36 1.504 -13.18 1 80.06 20 GLY B C 1
ATOM 1528 O O . GLY B 1 20 ? 35.031 0.754 -13.164 1 80.06 20 GLY B O 1
ATOM 1529 N N . VAL B 1 21 ? 36.125 2.582 -12.438 1 80.19 21 VAL B N 1
ATOM 1530 C CA . VAL B 1 21 ? 35.062 2.938 -11.477 1 80.19 21 VAL B CA 1
ATOM 1531 C C . VAL B 1 21 ? 33.781 3.307 -12.227 1 80.19 21 VAL B C 1
ATOM 1533 O O . VAL B 1 21 ? 32.688 2.879 -11.852 1 80.19 21 VAL B O 1
ATOM 1536 N N . GLY B 1 22 ? 33.938 4.105 -13.203 1 78.94 22 GLY B N 1
ATOM 1537 C CA . GLY B 1 22 ? 32.812 4.469 -14.016 1 78.94 22 GLY B CA 1
ATOM 1538 C C . GLY B 1 22 ? 32.125 3.271 -14.648 1 78.94 22 GLY B C 1
ATOM 1539 O O . GLY B 1 22 ? 30.891 3.168 -14.617 1 78.94 22 GLY B O 1
ATOM 1540 N N . GLY B 1 23 ? 32.969 2.48 -15.219 1 80.06 23 GLY B N 1
ATOM 1541 C CA . GLY B 1 23 ? 32.406 1.271 -15.805 1 80.06 23 GLY B CA 1
ATOM 1542 C C . GLY B 1 23 ? 31.703 0.387 -14.797 1 80.06 23 GLY B C 1
ATOM 1543 O O . GLY B 1 23 ? 30.625 -0.152 -15.086 1 80.06 23 GLY B O 1
ATOM 1544 N N . PHE B 1 24 ? 32.312 0.29 -13.641 1 79.56 24 PHE B N 1
ATOM 1545 C CA . PHE B 1 24 ? 31.719 -0.515 -12.578 1 79.56 24 PHE B CA 1
ATOM 1546 C C . PHE B 1 24 ? 30.391 0.084 -12.117 1 79.56 24 PHE B C 1
ATOM 1548 O O . PHE B 1 24 ? 29.406 -0.637 -11.938 1 79.56 24 PHE B O 1
ATOM 1555 N N . MET B 1 25 ? 30.328 1.318 -12.023 1 80.94 25 MET B N 1
ATOM 1556 C CA . MET B 1 25 ? 29.109 2.008 -11.602 1 80.94 25 MET B CA 1
ATOM 1557 C C . MET B 1 25 ? 28.031 1.907 -12.68 1 80.94 25 MET B C 1
ATOM 1559 O O . MET B 1 25 ? 26.859 1.708 -12.367 1 80.94 25 MET B O 1
ATOM 1563 N N . ALA B 1 26 ? 28.406 2.045 -13.812 1 82.62 26 ALA B N 1
ATOM 1564 C CA . ALA B 1 26 ? 27.453 1.911 -14.914 1 82.62 26 ALA B CA 1
ATOM 1565 C C . ALA B 1 26 ? 26.875 0.499 -14.977 1 82.62 26 ALA B C 1
ATOM 1567 O O . ALA B 1 26 ? 25.672 0.321 -15.148 1 82.62 26 ALA B O 1
ATOM 1568 N N . ALA B 1 27 ? 27.734 -0.421 -14.781 1 81.69 27 ALA B N 1
ATOM 1569 C CA . ALA B 1 27 ? 27.281 -1.806 -14.781 1 81.69 27 ALA B CA 1
ATOM 1570 C C . ALA B 1 27 ? 26.344 -2.068 -13.609 1 81.69 27 ALA B C 1
ATOM 1572 O O . ALA B 1 27 ? 25.328 -2.754 -13.758 1 81.69 27 ALA B O 1
ATOM 1573 N N . GLY B 1 28 ? 26.672 -1.613 -12.469 1 79.88 28 GLY B N 1
ATOM 1574 C CA . GLY B 1 28 ? 25.844 -1.77 -11.289 1 79.88 28 GLY B CA 1
ATOM 1575 C C . GLY B 1 28 ? 24.453 -1.168 -11.445 1 79.88 28 GLY B C 1
ATOM 1576 O O . GLY B 1 28 ? 23.469 -1.73 -10.961 1 79.88 28 GLY B O 1
ATOM 1577 N N . MET B 1 29 ? 24.375 -0.089 -12.141 1 79.56 29 MET B N 1
ATOM 1578 C CA . MET B 1 29 ? 23.109 0.593 -12.336 1 79.56 29 MET B CA 1
ATOM 1579 C C . MET B 1 29 ? 22.297 -0.061 -13.453 1 79.56 29 MET B C 1
ATOM 1581 O O . MET B 1 29 ? 21.078 -0.2 -13.352 1 79.56 29 MET B O 1
ATOM 1585 N N . LEU B 1 30 ? 22.984 -0.44 -14.398 1 80.31 30 LEU B N 1
ATOM 1586 C CA . LEU B 1 30 ? 22.297 -0.924 -15.602 1 80.31 30 LEU B CA 1
ATOM 1587 C C . LEU B 1 30 ? 21.922 -2.393 -15.453 1 80.31 30 LEU B C 1
ATOM 1589 O O . LEU B 1 30 ? 20.922 -2.838 -16.016 1 80.31 30 LEU B O 1
ATOM 1593 N N . MET B 1 31 ? 22.656 -3.102 -14.648 1 78.56 31 MET B N 1
ATOM 1594 C CA . MET B 1 31 ? 22.422 -4.539 -14.547 1 78.56 31 MET B CA 1
ATOM 1595 C C . MET B 1 31 ? 21.047 -4.832 -13.945 1 78.56 31 MET B C 1
ATOM 1597 O O . MET B 1 31 ? 20.297 -5.648 -14.477 1 78.56 31 MET B O 1
ATOM 1601 N N . PRO B 1 32 ? 20.734 -4.223 -12.82 1 77 32 PRO B N 1
ATOM 1602 C CA . PRO B 1 32 ? 19.375 -4.516 -12.328 1 77 32 PRO B CA 1
ATOM 1603 C C . PRO B 1 32 ? 18.297 -4.117 -13.328 1 77 32 PRO B C 1
ATOM 1605 O O . PRO B 1 32 ? 17.281 -4.812 -13.453 1 77 32 PRO B O 1
ATOM 1608 N N . MET B 1 33 ? 18.484 -3.059 -14.016 1 69.88 33 MET B N 1
ATOM 1609 C CA . MET B 1 33 ? 17.531 -2.594 -15.008 1 69.88 33 MET B CA 1
ATOM 1610 C C . MET B 1 33 ? 17.438 -3.572 -16.172 1 69.88 33 MET B C 1
ATOM 1612 O O . MET B 1 33 ? 16.344 -3.881 -16.656 1 69.88 33 MET B O 1
ATOM 1616 N N . LEU B 1 34 ? 18.5 -4.027 -16.609 1 76.19 34 LEU B N 1
ATOM 1617 C CA . LEU B 1 34 ? 18.516 -5.023 -17.688 1 76.19 34 LEU B CA 1
ATOM 1618 C C . LEU B 1 34 ? 17.922 -6.344 -17.219 1 76.19 34 LEU B C 1
ATOM 1620 O O . LEU B 1 34 ? 17.203 -7.012 -17.969 1 76.19 34 LEU B O 1
ATOM 1624 N N . ARG B 1 35 ? 18.234 -6.734 -16.016 1 72.19 35 ARG B N 1
ATOM 1625 C CA . ARG B 1 35 ? 17.656 -7.941 -15.445 1 72.19 35 ARG B CA 1
ATOM 1626 C C . ARG B 1 35 ? 16.141 -7.844 -15.375 1 72.19 35 ARG B C 1
ATOM 1628 O O . ARG B 1 35 ? 15.438 -8.805 -15.695 1 72.19 35 ARG B O 1
ATOM 1635 N N . PHE B 1 36 ? 15.68 -6.723 -14.844 1 67 36 PHE B N 1
ATOM 1636 C CA . PHE B 1 36 ? 14.234 -6.512 -14.789 1 67 36 PHE B CA 1
ATOM 1637 C C . PHE B 1 36 ? 13.625 -6.547 -16.188 1 67 36 PHE B C 1
ATOM 1639 O O . PHE B 1 36 ? 12.516 -7.051 -16.375 1 67 36 PHE B O 1
ATOM 1646 N N . ALA B 1 37 ? 14.344 -5.973 -17.109 1 68.06 37 ALA B N 1
ATOM 1647 C CA . ALA B 1 37 ? 13.844 -5.914 -18.469 1 68.06 37 ALA B CA 1
ATOM 1648 C C . ALA B 1 37 ? 13.891 -7.289 -19.141 1 68.06 37 ALA B C 1
ATOM 1650 O O . ALA B 1 37 ? 13.016 -7.637 -19.922 1 68.06 37 ALA B O 1
ATOM 1651 N N . PHE B 1 38 ? 14.82 -8.102 -18.781 1 70.94 38 PHE B N 1
ATOM 1652 C CA . PHE B 1 38 ? 14.969 -9.406 -19.406 1 70.94 38 PHE B CA 1
ATOM 1653 C C . PHE B 1 38 ? 14.414 -10.508 -18.516 1 70.94 38 PHE B C 1
ATOM 1655 O O . PHE B 1 38 ? 14.281 -11.656 -18.938 1 70.94 38 PHE B O 1
ATOM 1662 N N . ASP B 1 39 ? 14.148 -10.117 -17.188 1 66.5 39 ASP B N 1
ATOM 1663 C CA . ASP B 1 39 ? 13.633 -11.07 -16.219 1 66.5 39 ASP B CA 1
ATOM 1664 C C . ASP B 1 39 ? 12.492 -11.898 -16.812 1 66.5 39 ASP B C 1
ATOM 1666 O O . ASP B 1 39 ? 12.484 -13.125 -16.688 1 66.5 39 ASP B O 1
ATOM 1670 N N . PRO B 1 40 ? 11.555 -11.219 -17.438 1 63.06 40 PRO B N 1
ATOM 1671 C CA . PRO B 1 40 ? 10.5 -12.07 -17.969 1 63.06 40 PRO B CA 1
ATOM 1672 C C . PRO B 1 40 ? 11.031 -13.094 -18.984 1 63.06 40 PRO B C 1
ATOM 1674 O O . PRO B 1 40 ? 10.477 -14.188 -19.109 1 63.06 40 PRO B O 1
ATOM 1677 N N . ILE B 1 41 ? 11.953 -12.711 -19.656 1 60.59 41 ILE B N 1
ATOM 1678 C CA . ILE B 1 41 ? 12.523 -13.609 -20.656 1 60.59 41 ILE B CA 1
ATOM 1679 C C . ILE B 1 41 ? 13.422 -14.641 -19.969 1 60.59 41 ILE B C 1
ATOM 1681 O O . ILE B 1 41 ? 13.469 -15.797 -20.375 1 60.59 41 ILE B O 1
ATOM 1685 N N . LEU B 1 42 ? 14.148 -14.195 -18.984 1 62.56 42 LEU B N 1
ATOM 1686 C CA . LEU B 1 42 ? 15.086 -15.094 -18.312 1 62.56 42 LEU B CA 1
ATOM 1687 C C . LEU B 1 42 ? 14.359 -15.977 -17.297 1 62.56 42 LEU B C 1
ATOM 1689 O O . LEU B 1 42 ? 14.844 -17.047 -16.953 1 62.56 42 LEU B O 1
ATOM 1693 N N . LYS B 1 43 ? 13.406 -15.469 -16.625 1 59.56 43 LYS B N 1
ATOM 1694 C CA . LYS B 1 43 ? 12.609 -16.281 -15.711 1 59.56 43 LYS B CA 1
ATOM 1695 C C . LYS B 1 43 ? 11.609 -17.141 -16.469 1 59.56 43 LYS B C 1
AT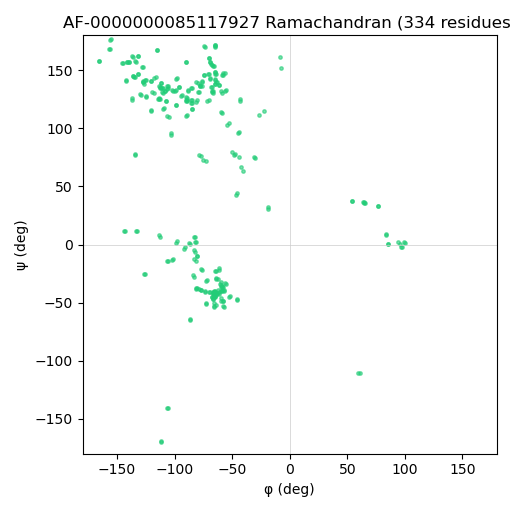OM 1697 O O . LYS B 1 43 ? 10.656 -16.625 -17.047 1 59.56 43 LYS B O 1
ATOM 1702 N N . ASP B 1 44 ? 12.328 -18.109 -16.969 1 54.69 44 ASP B N 1
ATOM 1703 C CA . ASP B 1 44 ? 11.406 -19.078 -17.531 1 54.69 44 ASP B CA 1
ATOM 1704 C C . ASP B 1 44 ? 10.688 -19.859 -16.438 1 54.69 44 ASP B C 1
ATOM 1706 O O . ASP B 1 44 ? 11.32 -20.562 -15.641 1 54.69 44 ASP B O 1
ATOM 1710 N N . GLU B 1 45 ? 9.805 -19.219 -15.781 1 54.72 45 GLU B N 1
ATOM 1711 C CA . GLU B 1 45 ? 9.008 -20.25 -15.117 1 54.72 45 GLU B CA 1
ATOM 1712 C C . GLU B 1 45 ? 8.953 -21.531 -15.945 1 54.72 45 GLU B C 1
ATOM 1714 O O . GLU B 1 45 ? 8.555 -21.5 -17.109 1 54.72 45 GLU B O 1
ATOM 1719 N N . ALA B 1 46 ? 10.109 -22.234 -15.883 1 48.12 46 ALA B N 1
ATOM 1720 C CA . ALA B 1 46 ? 10.133 -23.469 -16.672 1 48.12 46 ALA B CA 1
ATOM 1721 C C . ALA B 1 46 ? 8.75 -23.766 -17.25 1 48.12 46 ALA B C 1
ATOM 1723 O O . ALA B 1 46 ? 7.734 -23.344 -16.703 1 48.12 46 ALA B O 1
ATOM 1724 N N . GLY B 1 47 ? 8.781 -24.469 -18.391 1 49.09 47 GLY B N 1
ATOM 1725 C CA . GLY B 1 47 ? 7.629 -25.141 -18.969 1 49.09 47 GLY B CA 1
ATOM 1726 C C . GLY B 1 47 ? 6.547 -25.453 -17.953 1 49.09 47 GLY B C 1
ATOM 1727 O O . GLY B 1 47 ? 6.832 -25.641 -16.781 1 49.09 47 GLY B O 1
ATOM 1728 N N . THR B 1 48 ? 5.332 -24.844 -18.062 1 56.03 48 THR B N 1
ATOM 1729 C CA . THR B 1 48 ? 4.012 -25 -17.484 1 56.03 48 THR B CA 1
ATOM 1730 C C . THR B 1 48 ? 3.852 -26.391 -16.875 1 56.03 48 THR B C 1
ATOM 1732 O O . THR B 1 48 ? 3.191 -27.25 -17.453 1 56.03 48 THR B O 1
ATOM 1735 N N . GLU B 1 49 ? 4.871 -26.922 -16.422 1 76.5 49 GLU B N 1
ATOM 1736 C CA . GLU B 1 49 ? 4.535 -28.234 -15.898 1 76.5 49 GLU B CA 1
ATOM 1737 C C . GLU B 1 49 ? 3.482 -28.141 -14.797 1 76.5 49 GLU B C 1
ATOM 1739 O O . GLU B 1 49 ? 3.604 -27.312 -13.883 1 76.5 49 GLU B O 1
ATOM 1744 N N . MET B 1 50 ? 2.443 -28.641 -15.133 1 92.62 50 MET B N 1
ATOM 1745 C CA . MET B 1 50 ? 1.358 -28.797 -14.172 1 92.62 50 MET B CA 1
ATOM 1746 C C . MET B 1 50 ? 1.798 -29.641 -12.977 1 92.62 50 MET B C 1
ATOM 1748 O O . MET B 1 50 ? 2.525 -30.625 -13.141 1 92.62 50 MET B O 1
ATOM 1752 N N . VAL B 1 51 ? 1.539 -29.156 -11.859 1 95.56 51 VAL B N 1
ATOM 1753 C CA . VAL B 1 51 ? 1.929 -29.828 -10.625 1 95.56 51 VAL B CA 1
ATOM 1754 C C . VAL B 1 51 ? 0.7 -30.453 -9.961 1 95.56 51 VAL B C 1
ATOM 1756 O O . VAL B 1 51 ? -0.369 -29.844 -9.922 1 95.56 51 VAL B O 1
ATOM 1759 N N . ALA B 1 52 ? 0.904 -31.688 -9.508 1 96.56 52 ALA B N 1
ATOM 1760 C CA . ALA B 1 52 ? -0.172 -32.344 -8.766 1 96.56 52 ALA B CA 1
ATOM 1761 C C . ALA B 1 52 ? -0.409 -31.641 -7.43 1 96.56 52 ALA B C 1
ATOM 1763 O O . ALA B 1 52 ? 0.529 -31.438 -6.656 1 96.56 52 ALA B O 1
ATOM 1764 N N . VAL B 1 53 ? -1.718 -31.344 -7.121 1 97.5 53 VAL B N 1
ATOM 1765 C CA . VAL B 1 53 ? -1.933 -30.531 -5.934 1 97.5 53 VAL B CA 1
ATOM 1766 C C . VAL B 1 53 ? -2.914 -31.234 -4.996 1 97.5 53 VAL B C 1
ATOM 1768 O O . VAL B 1 53 ? -2.91 -30.984 -3.785 1 97.5 53 VAL B O 1
ATOM 1771 N N . ALA B 1 54 ? -3.789 -32.125 -5.566 1 97.81 54 ALA B N 1
ATOM 1772 C CA . ALA B 1 54 ? -4.801 -32.75 -4.715 1 97.81 54 ALA B CA 1
ATOM 1773 C C . ALA B 1 54 ? -5.438 -33.938 -5.406 1 97.81 54 ALA B C 1
ATOM 1775 O O . ALA B 1 54 ? -5.352 -34.062 -6.629 1 97.81 54 ALA B O 1
ATOM 1776 N N . ASP B 1 55 ? -5.992 -34.781 -4.539 1 98.06 55 ASP B N 1
ATOM 1777 C CA . ASP B 1 55 ? -6.93 -35.75 -5.074 1 98.06 55 ASP B CA 1
ATOM 1778 C C . ASP B 1 55 ? -8.289 -35.125 -5.359 1 98.06 55 ASP B C 1
ATOM 1780 O O . ASP B 1 55 ? -8.82 -34.375 -4.527 1 98.06 55 ASP B O 1
ATOM 1784 N N . VAL B 1 56 ? -8.828 -35.469 -6.461 1 97.88 56 VAL B N 1
ATOM 1785 C CA . VAL B 1 56 ? -10.086 -34.844 -6.875 1 97.88 56 VAL B CA 1
ATOM 1786 C C . VAL B 1 56 ? -11.172 -35.188 -5.852 1 97.88 56 VAL B C 1
ATOM 1788 O O . VAL B 1 56 ? -12.078 -34.375 -5.613 1 97.88 56 VAL B O 1
ATOM 1791 N N . LYS B 1 57 ? -11.102 -36.281 -5.227 1 96.88 57 LYS B N 1
ATOM 1792 C CA . LYS B 1 57 ? -12.102 -36.719 -4.254 1 96.88 57 LYS B CA 1
ATOM 1793 C C . LYS B 1 57 ? -12.133 -35.781 -3.043 1 96.88 57 LYS B C 1
ATOM 1795 O O . LYS B 1 57 ? -13.117 -35.781 -2.299 1 96.88 57 LYS B O 1
ATOM 1800 N N . GLU B 1 58 ? -11.039 -35.062 -2.789 1 97.44 58 GLU B N 1
ATOM 1801 C CA . GLU B 1 58 ? -10.945 -34.156 -1.64 1 97.44 58 GLU B CA 1
ATOM 1802 C C . GLU B 1 58 ? -11.609 -32.812 -1.934 1 97.44 58 GLU B C 1
ATOM 1804 O O . GLU B 1 58 ? -11.836 -32.031 -1.022 1 97.44 58 GLU B O 1
ATOM 1809 N N . ILE B 1 59 ? -11.883 -32.562 -3.154 1 98.19 59 ILE B N 1
ATOM 1810 C CA . ILE B 1 59 ? -12.43 -31.281 -3.564 1 98.19 59 ILE B CA 1
ATOM 1811 C C . ILE B 1 59 ? -13.945 -31.281 -3.393 1 98.19 59 ILE B C 1
ATOM 1813 O O . ILE B 1 59 ? -14.633 -32.156 -3.926 1 98.19 59 ILE B O 1
ATOM 1817 N N . THR B 1 60 ? -14.461 -30.406 -2.633 1 97.62 60 THR B N 1
ATOM 1818 C CA . THR B 1 60 ? -15.891 -30.25 -2.387 1 97.62 60 THR B CA 1
ATOM 1819 C C . THR B 1 60 ? -16.406 -28.953 -2.99 1 97.62 60 THR B C 1
ATOM 1821 O O . THR B 1 60 ? -15.703 -28.297 -3.768 1 97.62 60 THR B O 1
ATOM 1824 N N . THR B 1 61 ? -17.672 -28.641 -2.604 1 97.81 61 THR B N 1
ATOM 1825 C CA . THR B 1 61 ? -18.281 -27.406 -3.131 1 97.81 61 THR B CA 1
ATOM 1826 C C . THR B 1 61 ? -17.828 -26.203 -2.326 1 97.81 61 THR B C 1
ATOM 1828 O O . THR B 1 61 ? -18.062 -25.062 -2.725 1 97.81 61 THR B O 1
ATOM 1831 N N . GLU B 1 62 ? -17.109 -26.422 -1.24 1 98 62 GLU B N 1
ATOM 1832 C CA . GLU B 1 62 ? -16.531 -25.344 -0.436 1 98 62 GLU B CA 1
ATOM 1833 C C . GLU B 1 62 ? -15.062 -25.125 -0.774 1 98 62 GLU B C 1
ATOM 1835 O O . GLU B 1 62 ? -14.297 -26.078 -0.86 1 98 62 GLU B O 1
ATOM 1840 N N . PRO B 1 63 ? -14.711 -23.891 -0.967 1 98.81 63 PRO B N 1
ATOM 1841 C CA . PRO B 1 63 ? -13.305 -23.641 -1.274 1 98.81 63 PRO B CA 1
ATOM 1842 C C . PRO B 1 63 ? -12.359 -24.219 -0.214 1 98.81 63 PRO B C 1
ATOM 1844 O O . PRO B 1 63 ? -12.586 -24.031 0.983 1 98.81 63 PRO B O 1
ATOM 1847 N N . LYS B 1 64 ? -11.367 -24.891 -0.699 1 98.69 64 LYS B N 1
ATOM 1848 C CA . LYS B 1 64 ? -10.32 -25.438 0.148 1 98.69 64 LYS B CA 1
ATOM 1849 C C . LYS B 1 64 ? -8.938 -25.016 -0.339 1 98.69 64 LYS B C 1
ATOM 1851 O O . LYS B 1 64 ? -8.672 -25 -1.544 1 98.69 64 LYS B O 1
ATOM 1856 N N . ARG B 1 65 ? -8.109 -24.703 0.635 1 98.75 65 ARG B N 1
ATOM 1857 C CA . ARG B 1 65 ? -6.766 -24.266 0.281 1 98.75 65 ARG B CA 1
ATOM 1858 C C . ARG B 1 65 ? -5.828 -25.453 0.094 1 98.75 65 ARG B C 1
ATOM 1860 O O . ARG B 1 65 ? -5.82 -26.375 0.911 1 98.75 65 ARG B O 1
ATOM 1867 N N . PHE B 1 66 ? -5.051 -25.453 -0.932 1 98.69 66 PHE B N 1
ATOM 1868 C CA . PHE B 1 66 ? -4.012 -26.438 -1.186 1 98.69 66 PHE B CA 1
ATOM 1869 C C . PHE B 1 66 ? -2.662 -25.766 -1.401 1 98.69 66 PHE B C 1
ATOM 1871 O O . PHE B 1 66 ? -2.541 -24.859 -2.232 1 98.69 66 PHE B O 1
ATOM 1878 N N . ASP B 1 67 ? -1.723 -26.203 -0.665 1 98.12 67 ASP B N 1
ATOM 1879 C CA . ASP B 1 67 ? -0.361 -25.703 -0.817 1 98.12 67 ASP B CA 1
ATOM 1880 C C . ASP B 1 67 ? 0.484 -26.656 -1.667 1 98.12 67 ASP B C 1
ATOM 1882 O O . ASP B 1 67 ? 0.365 -27.875 -1.549 1 98.12 67 ASP B O 1
ATOM 1886 N N . PHE B 1 68 ? 1.37 -26.047 -2.486 1 96.75 68 PHE B N 1
ATOM 1887 C CA . PHE B 1 68 ? 2.227 -26.844 -3.357 1 96.75 68 PHE B CA 1
ATOM 1888 C C . PHE B 1 68 ? 3.486 -26.062 -3.73 1 96.75 68 PHE B C 1
ATOM 1890 O O . PHE B 1 68 ? 3.656 -24.922 -3.33 1 96.75 68 PHE B O 1
ATOM 1897 N N . LYS B 1 69 ? 4.328 -26.812 -4.461 1 95.12 69 LYS B N 1
ATOM 1898 C CA . LYS B 1 69 ? 5.582 -26.188 -4.879 1 95.12 69 LYS B CA 1
ATOM 1899 C C . LYS B 1 69 ? 5.762 -26.266 -6.391 1 95.12 69 LYS B C 1
ATOM 1901 O O . LYS B 1 69 ? 5.379 -27.266 -7.012 1 95.12 69 LYS B O 1
ATOM 1906 N N . VAL B 1 70 ? 6.301 -25.188 -6.883 1 92.25 70 VAL B N 1
ATOM 1907 C CA . VAL B 1 70 ? 6.621 -25.188 -8.305 1 92.25 70 VAL B CA 1
ATOM 1908 C C . VAL B 1 70 ? 8.117 -24.953 -8.492 1 92.25 70 VAL B C 1
ATOM 1910 O O . VAL B 1 70 ? 8.727 -24.156 -7.781 1 92.25 70 VAL B O 1
ATOM 1913 N N . LYS B 1 71 ? 8.648 -25.656 -9.445 1 87.62 71 LYS B N 1
ATOM 1914 C CA . LYS B 1 71 ? 10.047 -25.453 -9.797 1 87.62 71 LYS B CA 1
ATOM 1915 C C . LYS B 1 71 ? 10.227 -24.234 -10.695 1 87.62 71 LYS B C 1
ATOM 1917 O O . LYS B 1 71 ? 9.516 -24.078 -11.695 1 87.62 71 LYS B O 1
ATOM 1922 N N . VAL B 1 72 ? 11.047 -23.328 -10.289 1 83.62 72 VAL B N 1
ATOM 1923 C CA . VAL B 1 72 ? 11.328 -22.125 -11.07 1 83.62 72 VAL B CA 1
ATOM 1924 C C . VAL B 1 72 ? 12.812 -22.078 -11.422 1 83.62 72 VAL B C 1
ATOM 1926 O O . VAL B 1 72 ? 13.664 -22.359 -10.578 1 83.62 72 VAL B O 1
ATOM 1929 N N . LYS B 1 73 ? 13.117 -21.828 -12.695 1 80.44 73 LYS B N 1
ATOM 1930 C CA . LYS B 1 73 ? 14.5 -21.672 -13.148 1 80.44 73 LYS B CA 1
ATOM 1931 C C . LYS B 1 73 ? 14.812 -20.203 -13.445 1 80.44 73 LYS B C 1
ATOM 1933 O O . LYS B 1 73 ? 14.172 -19.578 -14.289 1 80.44 73 LYS B O 1
ATOM 1938 N N . ASP B 1 74 ? 15.625 -19.625 -12.625 1 76.94 74 ASP B N 1
ATOM 1939 C CA . ASP B 1 74 ? 16.156 -18.281 -12.82 1 76.94 74 ASP B CA 1
ATOM 1940 C C . ASP B 1 74 ? 17.594 -18.312 -13.312 1 76.94 74 ASP B C 1
ATOM 1942 O O . ASP B 1 74 ? 18.516 -18.531 -12.523 1 76.94 74 ASP B O 1
ATOM 1946 N N . ALA B 1 75 ? 17.766 -18.25 -14.617 1 76.94 75 ALA B N 1
ATOM 1947 C CA . ALA B 1 75 ? 19.078 -18.406 -15.242 1 76.94 75 ALA B CA 1
ATOM 1948 C C . ALA B 1 75 ? 19.656 -19.781 -14.93 1 76.94 75 ALA B C 1
ATOM 1950 O O . ALA B 1 75 ? 19.172 -20.797 -15.43 1 76.94 75 ALA B O 1
ATOM 1951 N N . TRP B 1 76 ? 20.781 -19.641 -14.047 1 78.69 76 TRP B N 1
ATOM 1952 C CA . TRP B 1 76 ? 21.453 -20.906 -13.758 1 78.69 76 TRP B CA 1
ATOM 1953 C C . TRP B 1 76 ? 20.984 -21.469 -12.414 1 78.69 76 TRP B C 1
ATOM 1955 O O . TRP B 1 76 ? 21.422 -22.547 -12.008 1 78.69 76 TRP B O 1
ATOM 1965 N N . TYR B 1 77 ? 20.078 -20.797 -11.82 1 81.94 77 TYR B N 1
ATOM 1966 C CA . TYR B 1 77 ? 19.641 -21.219 -10.5 1 81.94 77 TYR B CA 1
ATOM 1967 C C . TYR B 1 77 ? 18.234 -21.766 -10.539 1 81.94 77 TYR B C 1
ATOM 1969 O O . TYR B 1 77 ? 17.328 -21.125 -11.078 1 81.94 77 TYR B O 1
ATOM 1977 N N . GLU B 1 78 ? 18.109 -23.156 -10.172 1 84.69 78 GLU B N 1
ATOM 1978 C CA . GLU B 1 78 ? 16.797 -23.781 -10.023 1 84.69 78 GLU B CA 1
ATOM 1979 C C . GLU B 1 78 ? 16.328 -23.75 -8.578 1 84.69 78 GLU B C 1
ATOM 1981 O O . GLU B 1 78 ? 17.109 -24.047 -7.66 1 84.69 78 GLU B O 1
ATOM 1986 N N . SER B 1 79 ? 15.117 -23.25 -8.422 1 87.75 79 SER B N 1
ATOM 1987 C CA . SER B 1 79 ? 14.57 -23.219 -7.062 1 87.75 79 SER B CA 1
ATOM 1988 C C . SER B 1 79 ? 13.109 -23.656 -7.043 1 87.75 79 SER B C 1
ATOM 1990 O O . SER B 1 79 ? 12.492 -23.828 -8.094 1 87.75 79 SER B O 1
ATOM 1992 N N . GLU B 1 80 ? 12.688 -24.016 -5.805 1 90.94 80 GLU B N 1
ATOM 1993 C CA . GLU B 1 80 ? 11.273 -24.297 -5.59 1 90.94 80 GLU B CA 1
ATOM 1994 C C . GLU B 1 80 ? 10.57 -23.125 -4.91 1 90.94 80 GLU B C 1
ATOM 1996 O O . GLU B 1 80 ? 11.07 -22.578 -3.932 1 90.94 80 GLU B O 1
ATOM 2001 N N . GLU B 1 81 ? 9.445 -22.781 -5.461 1 91.38 81 GLU B N 1
ATOM 2002 C CA . GLU B 1 81 ? 8.648 -21.703 -4.887 1 91.38 81 GLU B CA 1
ATOM 2003 C C . GLU B 1 81 ? 7.332 -22.234 -4.328 1 91.38 81 GLU B C 1
ATOM 2005 O O . GLU B 1 81 ? 6.602 -22.953 -5.012 1 91.38 81 GLU B O 1
ATOM 2010 N N . PRO B 1 82 ? 7.141 -21.891 -3.049 1 96 82 PRO B N 1
ATOM 2011 C CA . PRO B 1 82 ? 5.836 -22.281 -2.502 1 96 82 PRO B CA 1
ATOM 2012 C C . PRO B 1 82 ? 4.684 -21.5 -3.129 1 96 82 PRO B C 1
ATOM 2014 O O . PRO B 1 82 ? 4.797 -20.281 -3.344 1 96 82 PRO B O 1
ATOM 2017 N N . LYS B 1 83 ? 3.574 -22.25 -3.48 1 96.75 83 LYS B N 1
ATOM 2018 C CA . LYS B 1 83 ? 2.332 -21.688 -3.994 1 96.75 83 LYS B CA 1
ATOM 2019 C C . LYS B 1 83 ? 1.12 -22.25 -3.262 1 96.75 83 LYS B C 1
ATOM 2021 O O . LYS B 1 83 ? 1.238 -23.234 -2.529 1 96.75 83 LYS B O 1
ATOM 2026 N N . SER B 1 84 ? 0.025 -21.531 -3.42 1 98.38 84 SER B N 1
ATOM 2027 C CA . SER B 1 84 ? -1.248 -22.016 -2.896 1 98.38 84 SER B CA 1
ATOM 2028 C C . SER B 1 84 ? -2.389 -21.734 -3.871 1 98.38 84 SER B C 1
ATOM 2030 O O . SER B 1 84 ? -2.254 -20.891 -4.77 1 98.38 84 SER B O 1
ATOM 2032 N N . ALA B 1 85 ? -3.412 -22.5 -3.721 1 98.75 85 ALA B N 1
ATOM 203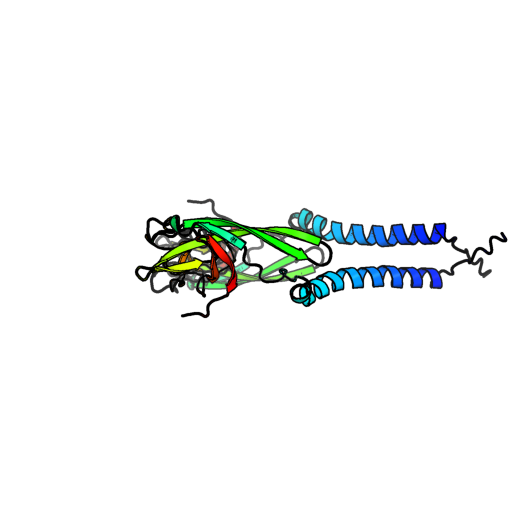3 C CA . ALA B 1 85 ? -4.625 -22.312 -4.512 1 98.75 85 ALA B CA 1
ATOM 2034 C C . ALA B 1 85 ? -5.875 -22.578 -3.674 1 98.75 85 ALA B C 1
ATOM 2036 O O . ALA B 1 85 ? -5.883 -23.484 -2.83 1 98.75 85 ALA B O 1
ATOM 2037 N N . TRP B 1 86 ? -6.855 -21.797 -3.877 1 98.94 86 TRP B N 1
ATOM 2038 C CA . TRP B 1 86 ? -8.195 -22.125 -3.41 1 98.94 86 TRP B CA 1
ATOM 2039 C C . TRP B 1 86 ? -8.961 -22.922 -4.465 1 98.94 86 TRP B C 1
ATOM 2041 O O . TRP B 1 86 ? -9.148 -22.453 -5.59 1 98.94 86 TRP B O 1
ATOM 2051 N N . VAL B 1 87 ? -9.445 -24.125 -4.074 1 98.88 87 VAL B N 1
ATOM 2052 C CA . VAL B 1 87 ? -10.055 -25.016 -5.055 1 98.88 87 VAL B CA 1
ATOM 2053 C C . VAL B 1 87 ? -11.43 -25.453 -4.57 1 98.88 87 VAL B C 1
ATOM 2055 O O . VAL B 1 87 ? -11.617 -25.75 -3.387 1 98.88 87 VAL B O 1
ATOM 2058 N N . TYR B 1 88 ? -12.375 -25.531 -5.461 1 98.69 88 TYR B N 1
ATOM 2059 C CA . TYR B 1 88 ? -13.68 -26.094 -5.164 1 98.69 88 TYR B CA 1
ATOM 2060 C C . TYR B 1 88 ? -14.367 -26.578 -6.438 1 98.69 88 TYR B C 1
ATOM 2062 O O . TYR B 1 88 ? -13.883 -26.328 -7.543 1 98.69 88 TYR B O 1
ATOM 2070 N N . LYS B 1 89 ? -15.43 -27.312 -6.258 1 97.88 89 LYS B N 1
ATOM 2071 C CA . LYS B 1 89 ? -16.266 -27.781 -7.355 1 97.88 89 LYS B CA 1
ATOM 2072 C C . LYS B 1 89 ? -17.594 -27 -7.395 1 97.88 89 LYS B C 1
ATOM 2074 O O . LYS B 1 89 ? -18.219 -26.797 -6.359 1 97.88 89 LYS B O 1
ATOM 2079 N N . THR B 1 90 ? -17.953 -26.562 -8.633 1 97.06 90 THR B N 1
ATOM 2080 C CA . THR B 1 90 ? -19.266 -25.953 -8.797 1 97.06 90 THR B CA 1
ATOM 2081 C C . THR B 1 90 ? -20.375 -27.016 -8.742 1 97.06 90 THR B C 1
ATOM 2083 O O . THR B 1 90 ? -20.078 -28.219 -8.742 1 97.06 90 THR B O 1
ATOM 2086 N N . ASP B 1 91 ? -21.594 -26.5 -8.68 1 94.25 91 ASP B N 1
ATOM 2087 C CA . ASP B 1 91 ? -22.734 -27.422 -8.664 1 94.25 91 ASP B CA 1
ATOM 2088 C C . ASP B 1 91 ? -22.781 -28.25 -9.938 1 94.25 91 ASP B C 1
ATOM 2090 O O . ASP B 1 91 ? -23.344 -29.359 -9.945 1 94.25 91 ASP B O 1
ATOM 2094 N N . LYS B 1 92 ? -22.156 -27.812 -10.961 1 94.38 92 LYS B N 1
ATOM 2095 C CA . LYS B 1 92 ? -22.141 -28.5 -12.242 1 94.38 92 LYS B CA 1
ATOM 2096 C C . LYS B 1 92 ? -20.938 -29.453 -12.328 1 94.38 92 LYS B C 1
ATOM 2098 O O . LYS B 1 92 ? -20.719 -30.094 -13.359 1 94.38 92 LYS B O 1
ATOM 2103 N N . GLY B 1 93 ? -20.109 -29.453 -11.328 1 93.12 93 GLY B N 1
ATOM 2104 C CA . GLY B 1 93 ? -19 -30.391 -11.281 1 93.12 93 GLY B CA 1
ATOM 2105 C C . GLY B 1 93 ? -17.703 -29.797 -11.812 1 93.12 93 GLY B C 1
ATOM 2106 O O . GLY B 1 93 ? -16.672 -30.484 -11.867 1 93.12 93 GLY B O 1
ATOM 2107 N N . GLU B 1 94 ? -17.766 -28.562 -12.211 1 96.06 94 GLU B N 1
ATOM 2108 C CA . GLU B 1 94 ? -16.578 -27.891 -12.719 1 96.06 94 GLU B CA 1
ATOM 2109 C C . GLU B 1 94 ? -15.641 -27.484 -11.578 1 96.06 94 GLU B C 1
ATOM 2111 O O . GLU B 1 94 ? -16.094 -27 -10.547 1 96.06 94 GLU B O 1
ATOM 2116 N N . ILE B 1 95 ? -14.367 -27.734 -11.82 1 98 95 ILE B N 1
ATOM 2117 C CA . ILE B 1 95 ? -13.383 -27.359 -10.812 1 98 95 ILE B CA 1
ATOM 2118 C C . ILE B 1 95 ? -12.93 -25.922 -11.039 1 98 95 ILE B C 1
ATOM 2120 O O . ILE B 1 95 ? -12.656 -25.516 -12.172 1 98 95 ILE B O 1
ATOM 2124 N N . ILE B 1 96 ? -12.914 -25.156 -9.984 1 98.31 96 ILE B N 1
ATOM 2125 C CA . ILE B 1 96 ? -12.367 -23.797 -9.977 1 98.31 96 ILE B CA 1
ATOM 2126 C C . ILE B 1 96 ? -11.133 -23.75 -9.086 1 98.31 96 ILE B C 1
ATOM 2128 O O . ILE B 1 96 ? -11.156 -24.219 -7.949 1 98.31 96 ILE B O 1
ATOM 2132 N N . ALA B 1 97 ? -10.047 -23.297 -9.633 1 98.75 97 ALA B N 1
ATOM 2133 C CA . ALA B 1 97 ? -8.812 -23.094 -8.883 1 98.75 97 ALA B CA 1
ATOM 2134 C C . ALA B 1 97 ? -8.367 -21.641 -8.945 1 98.75 97 ALA B C 1
ATOM 2136 O O . ALA B 1 97 ? -7.961 -21.156 -10 1 98.75 97 ALA B O 1
ATOM 2137 N N . LEU B 1 98 ? -8.367 -20.984 -7.801 1 98.88 98 LEU B N 1
ATOM 2138 C CA . LEU B 1 98 ? -8.109 -19.562 -7.734 1 98.88 98 LEU B CA 1
ATOM 2139 C C . LEU B 1 98 ? -6.762 -19.281 -7.078 1 98.88 98 LEU B C 1
ATOM 2141 O O . LEU B 1 98 ? -6.398 -19.922 -6.094 1 98.88 98 LEU B O 1
ATOM 2145 N N . SER B 1 99 ? -6.039 -18.406 -7.699 1 98.75 99 SER B N 1
ATOM 2146 C CA . SER B 1 99 ? -4.891 -17.844 -6.992 1 98.75 99 SER B CA 1
ATOM 2147 C C . SER B 1 99 ? -5.328 -17.094 -5.734 1 98.75 99 SER B C 1
ATOM 2149 O O . SER B 1 99 ? -6.309 -16.344 -5.758 1 98.75 99 SER B O 1
ATOM 2151 N N . PRO B 1 100 ? -4.617 -17.266 -4.656 1 98.81 100 PRO B N 1
ATOM 2152 C CA . PRO B 1 100 ? -4.988 -16.562 -3.426 1 98.81 100 PRO B CA 1
ATOM 2153 C C . PRO B 1 100 ? -4.473 -15.125 -3.395 1 98.81 100 PRO B C 1
ATOM 2155 O O . PRO B 1 100 ? -4.699 -14.406 -2.416 1 98.81 100 PRO B O 1
ATOM 2158 N N . ILE B 1 101 ? -3.824 -14.633 -4.41 1 98.69 101 ILE B N 1
ATOM 2159 C CA . ILE B 1 101 ? -3.146 -13.336 -4.418 1 98.69 101 ILE B CA 1
ATOM 2160 C C . ILE B 1 101 ? -4.141 -12.234 -4.77 1 98.69 101 ILE B C 1
ATOM 2162 O O . ILE B 1 101 ? -4.691 -12.219 -5.875 1 98.69 101 ILE B O 1
ATOM 2166 N N . CYS B 1 102 ? -4.336 -11.398 -3.889 1 98.69 102 CYS B N 1
ATOM 2167 C CA . CYS B 1 102 ? -5.254 -10.281 -4.082 1 98.69 102 CYS B CA 1
ATOM 2168 C C . CYS B 1 102 ? -4.75 -9.344 -5.176 1 98.69 102 CYS B C 1
ATOM 2170 O O . CYS B 1 102 ? -3.578 -8.969 -5.188 1 98.69 102 CYS B O 1
ATOM 2172 N N . LYS B 1 103 ? -5.633 -8.891 -6.008 1 98.38 103 LYS B N 1
ATOM 2173 C CA . LYS B 1 103 ? -5.27 -8.102 -7.184 1 98.38 103 LYS B CA 1
ATOM 2174 C C . LYS B 1 103 ? -5.074 -6.633 -6.82 1 98.38 103 LYS B C 1
ATOM 2176 O O . LYS B 1 103 ? -4.809 -5.805 -7.691 1 98.38 103 LYS B O 1
ATOM 2181 N N . HIS B 1 104 ? -5.117 -6.324 -5.586 1 97.69 104 HIS B N 1
ATOM 2182 C CA . HIS B 1 104 ? -4.844 -4.965 -5.137 1 97.69 104 HIS B CA 1
ATOM 2183 C C . HIS B 1 104 ? -3.35 -4.742 -4.926 1 97.69 104 HIS B C 1
ATOM 2185 O O . HIS B 1 104 ? -2.701 -4.055 -5.719 1 97.69 104 HIS B O 1
ATOM 2191 N N . LEU B 1 105 ? -2.787 -5.41 -4.008 1 97.06 105 LEU B N 1
ATOM 2192 C CA . LEU B 1 105 ? -1.356 -5.246 -3.773 1 97.06 105 LEU B CA 1
ATOM 2193 C C . LEU B 1 105 ? -0.71 -6.578 -3.402 1 97.06 105 LEU B C 1
ATOM 2195 O O . LEU B 1 105 ? 0.351 -6.605 -2.773 1 97.06 105 LEU B O 1
ATOM 2199 N N . GLY B 1 106 ? -1.419 -7.621 -3.576 1 97.75 106 GLY B N 1
ATOM 2200 C CA . GLY B 1 106 ? -0.745 -8.906 -3.625 1 97.75 106 GLY B CA 1
ATOM 2201 C C . GLY B 1 106 ? -0.828 -9.68 -2.32 1 97.75 106 GLY B C 1
ATOM 2202 O O . GLY B 1 106 ? -0.31 -10.789 -2.215 1 97.75 106 GLY B O 1
ATOM 2203 N N . CYS B 1 107 ? -1.485 -9.172 -1.322 1 98.25 107 CYS B N 1
ATOM 2204 C CA . CYS B 1 107 ? -1.676 -9.977 -0.121 1 98.25 107 CYS B CA 1
ATOM 2205 C C . CYS B 1 107 ? -2.543 -11.195 -0.414 1 98.25 107 CYS B C 1
ATOM 2207 O O . CYS B 1 107 ? -3.131 -11.297 -1.492 1 98.25 107 CYS B O 1
ATOM 2209 N N . THR B 1 108 ? -2.582 -12.055 0.562 1 98.62 108 THR B N 1
ATOM 2210 C CA . THR B 1 108 ? -3.318 -13.297 0.348 1 98.62 108 THR B CA 1
ATOM 2211 C C . THR B 1 108 ? -4.734 -13.188 0.906 1 98.62 108 THR B C 1
ATOM 2213 O O . THR B 1 108 ? -4.938 -12.672 2.004 1 98.62 108 THR B O 1
ATOM 2216 N N . VAL B 1 109 ? -5.684 -13.656 0.145 1 98.88 109 VAL B N 1
ATOM 2217 C CA . VAL B 1 109 ? -7.07 -13.664 0.599 1 98.88 109 VAL B CA 1
ATOM 2218 C C . VAL B 1 109 ? -7.367 -14.984 1.317 1 98.88 109 VAL B C 1
ATOM 2220 O O . VAL B 1 109 ? -6.699 -15.992 1.084 1 98.88 109 VAL B O 1
ATOM 2223 N N . ASP B 1 110 ? -8.398 -14.906 2.16 1 98.81 110 ASP B N 1
ATOM 2224 C CA . ASP B 1 110 ? -8.914 -16.094 2.834 1 98.81 110 ASP B CA 1
ATOM 2225 C C . ASP B 1 110 ? -10.422 -16.234 2.631 1 98.81 110 ASP B C 1
ATOM 2227 O O . ASP B 1 110 ? -11.117 -15.242 2.402 1 98.81 110 ASP B O 1
ATOM 2231 N N . TRP B 1 111 ? -10.859 -17.453 2.691 1 98.81 111 TRP B N 1
ATOM 2232 C CA . TRP B 1 111 ? -12.266 -17.75 2.451 1 98.81 111 TRP B CA 1
ATOM 2233 C C . TRP B 1 111 ? -13.062 -17.688 3.748 1 98.81 111 TRP B C 1
ATOM 2235 O O . TRP B 1 111 ? -12.695 -18.312 4.742 1 98.81 111 TRP B O 1
ATOM 2245 N N . ASN B 1 112 ? -14.109 -16.906 3.719 1 98.56 112 ASN B N 1
ATOM 2246 C CA . ASN B 1 112 ? -15.141 -16.891 4.746 1 98.56 112 ASN B CA 1
ATOM 2247 C C . ASN B 1 112 ? -14.586 -16.438 6.094 1 98.56 112 ASN B C 1
ATOM 2249 O O . ASN B 1 112 ? -14.992 -16.953 7.141 1 98.56 112 ASN B O 1
ATOM 2253 N N . THR B 1 113 ? -13.68 -15.508 6.172 1 98.12 113 THR B N 1
ATOM 2254 C CA . THR B 1 113 ? -13.039 -15.094 7.418 1 98.12 113 THR B CA 1
ATOM 2255 C C . THR B 1 113 ? -13.562 -13.734 7.867 1 98.12 113 THR B C 1
ATOM 2257 O O . THR B 1 113 ? -13.273 -13.289 8.977 1 98.12 113 THR B O 1
ATOM 2260 N N . ASP B 1 114 ? -14.227 -13.047 7.023 1 97 114 ASP B N 1
ATOM 2261 C CA . ASP B 1 114 ? -14.883 -11.797 7.395 1 97 114 ASP B CA 1
ATOM 2262 C C . ASP B 1 114 ? -16.312 -12.055 7.863 1 97 114 ASP B C 1
ATOM 2264 O O . ASP B 1 114 ? -17.188 -12.359 7.059 1 97 114 ASP B O 1
ATOM 2268 N N . LYS B 1 115 ? -16.625 -11.883 9.117 1 96.62 115 LYS B N 1
ATOM 2269 C CA . LYS B 1 115 ? -17.938 -12.188 9.695 1 96.62 115 LYS B CA 1
ATOM 2270 C C . LYS B 1 115 ? -19.031 -11.305 9.102 1 96.62 115 LYS B C 1
ATOM 2272 O O . LYS B 1 115 ? -20.188 -11.719 9 1 96.62 115 LYS B O 1
ATOM 2277 N N . GLU B 1 116 ? -18.672 -10.109 8.68 1 95.06 116 GLU B N 1
ATOM 2278 C CA . GLU B 1 116 ? -19.641 -9.18 8.125 1 95.06 116 GLU B CA 1
ATOM 2279 C C . GLU B 1 116 ? -20.016 -9.555 6.695 1 95.06 116 GLU B C 1
ATOM 2281 O O . GLU B 1 116 ? -21.047 -9.117 6.18 1 95.06 116 GLU B O 1
ATOM 2286 N N . HIS B 1 117 ? -19.156 -10.312 6.051 1 96.69 117 HIS B N 1
ATOM 2287 C CA . HIS B 1 117 ? -19.391 -10.719 4.672 1 96.69 117 HIS B CA 1
ATOM 2288 C C . HIS B 1 117 ? -19.109 -12.211 4.48 1 96.69 117 HIS B C 1
ATOM 2290 O O . HIS B 1 117 ? -18.109 -12.578 3.861 1 96.69 117 HIS B O 1
ATOM 2296 N N . PRO B 1 118 ? -20.016 -13.047 4.906 1 98 118 PRO B N 1
ATOM 2297 C CA . PRO B 1 118 ? -19.828 -14.492 4.773 1 98 118 PRO B CA 1
ATOM 2298 C C . PRO B 1 118 ? -19.859 -14.961 3.318 1 98 118 PRO B C 1
ATOM 2300 O O . PRO B 1 118 ? -20.438 -14.281 2.463 1 98 118 PRO B O 1
ATOM 2303 N N . ASN B 1 119 ? -19.203 -16.062 3.102 1 98.38 119 ASN B N 1
ATOM 2304 C CA . ASN B 1 119 ? -19.188 -16.719 1.799 1 98.38 119 ASN B CA 1
ATOM 2305 C C . ASN B 1 119 ? -18.484 -15.852 0.752 1 98.38 119 ASN B C 1
ATOM 2307 O O . ASN B 1 119 ? -18.922 -15.766 -0.392 1 98.38 119 ASN B O 1
ATOM 2311 N N . GLN B 1 120 ? -17.453 -15.148 1.18 1 98.81 120 GLN B N 1
ATOM 2312 C CA . GLN B 1 120 ? -16.578 -14.352 0.319 1 98.81 120 GLN B CA 1
ATOM 2313 C C . GLN B 1 120 ? -15.109 -14.594 0.653 1 98.81 120 GLN B C 1
ATOM 2315 O O . GLN B 1 120 ? -14.781 -15.094 1.733 1 98.81 120 GLN B O 1
ATOM 2320 N N . PHE B 1 121 ? -14.25 -14.312 -0.32 1 98.94 121 PHE B N 1
ATOM 2321 C CA . PHE B 1 121 ? -12.828 -14.172 -0.025 1 98.94 121 PHE B CA 1
ATOM 2322 C C . PHE B 1 121 ? -12.531 -12.781 0.535 1 98.94 121 PHE B C 1
ATOM 2324 O O . PHE B 1 121 ? -13.102 -11.789 0.086 1 98.94 121 PHE B O 1
ATOM 2331 N N . PHE B 1 122 ? -11.656 -12.797 1.519 1 98.81 122 PHE B N 1
ATOM 2332 C CA . PHE B 1 122 ? -11.344 -11.555 2.215 1 98.81 122 PHE B CA 1
ATOM 2333 C C . PHE B 1 122 ? -9.836 -11.344 2.299 1 98.81 122 PHE B C 1
ATOM 2335 O O . PHE B 1 122 ? -9.102 -12.258 2.682 1 98.81 122 PHE B O 1
ATOM 2342 N N . CYS B 1 123 ? -9.414 -10.172 1.903 1 98.75 123 CYS B N 1
ATOM 2343 C CA . CYS B 1 123 ? -8.016 -9.789 2.064 1 98.75 123 CYS B CA 1
ATOM 2344 C C . CYS B 1 123 ? -7.824 -8.914 3.295 1 98.75 123 CYS B C 1
ATOM 2346 O O . CYS B 1 123 ? -8.352 -7.797 3.354 1 98.75 123 CYS B O 1
ATOM 2348 N N . PRO B 1 124 ? -7.078 -9.297 4.176 1 97.19 124 PRO B N 1
ATOM 2349 C CA . PRO B 1 124 ? -6.992 -8.57 5.445 1 97.19 124 PRO B CA 1
ATOM 2350 C C . PRO B 1 124 ? -6.09 -7.344 5.363 1 97.19 124 PRO B C 1
ATOM 2352 O O . PRO B 1 124 ? -6.066 -6.531 6.289 1 97.19 124 PRO B O 1
ATOM 2355 N N . CYS B 1 125 ? -5.348 -7.125 4.344 1 97.38 125 CYS B N 1
ATOM 2356 C CA . CYS B 1 125 ? -4.402 -6.012 4.262 1 97.38 125 CYS B CA 1
ATOM 2357 C C . CYS B 1 125 ? -5.137 -4.688 4.082 1 97.38 125 CYS B C 1
ATOM 2359 O O . CYS B 1 125 ? -4.93 -3.75 4.848 1 97.38 125 CYS B O 1
ATOM 2361 N N . HIS B 1 126 ? -6.039 -4.645 3.105 1 97.62 126 HIS B N 1
ATOM 2362 C CA . HIS B 1 126 ? -6.777 -3.416 2.832 1 97.62 126 HIS B CA 1
ATOM 2363 C C . HIS B 1 126 ? -8.266 -3.693 2.68 1 97.62 126 HIS B C 1
ATOM 2365 O O . HIS B 1 126 ? -8.984 -2.924 2.035 1 97.62 126 HIS B O 1
ATOM 2371 N N . TYR B 1 127 ? -8.648 -4.859 3.031 1 97.25 127 TYR B N 1
ATOM 2372 C CA . TYR B 1 127 ? -10.055 -5.234 3.168 1 97.25 127 TYR B CA 1
ATOM 2373 C C . TYR B 1 127 ? -10.695 -5.461 1.805 1 97.25 127 TYR B C 1
ATOM 2375 O O . TYR B 1 127 ? -11.867 -5.152 1.606 1 97.25 127 TYR B O 1
ATOM 2383 N N . GLY B 1 128 ? -9.875 -5.953 0.893 1 98.06 128 GLY B N 1
ATOM 2384 C CA . GLY B 1 128 ? -10.414 -6.406 -0.378 1 98.06 128 GLY B CA 1
ATOM 2385 C C . GLY B 1 128 ? -11.352 -7.594 -0.238 1 98.06 128 GLY B C 1
ATOM 2386 O O . GLY B 1 128 ? -11.156 -8.445 0.635 1 98.06 128 GLY B O 1
ATOM 2387 N N . ARG B 1 129 ? -12.344 -7.602 -1.132 1 98.5 129 ARG B N 1
ATOM 2388 C CA . ARG B 1 129 ? -13.305 -8.695 -1.088 1 98.5 129 ARG B CA 1
ATOM 2389 C C . ARG B 1 129 ? -13.531 -9.289 -2.477 1 98.5 129 ARG B C 1
ATOM 2391 O O . ARG B 1 129 ? -13.469 -8.57 -3.479 1 98.5 129 ARG B O 1
ATOM 2398 N N . TYR B 1 130 ? -13.781 -10.562 -2.512 1 98.81 130 TYR B N 1
ATOM 2399 C CA . TYR B 1 130 ? -14.125 -11.297 -3.723 1 98.81 130 TYR B CA 1
ATOM 2400 C C . TYR B 1 130 ? -15.297 -12.234 -3.477 1 98.81 130 TYR B C 1
ATOM 2402 O O . TYR B 1 130 ? -15.422 -12.812 -2.395 1 98.81 130 TYR B O 1
ATOM 2410 N N . GLU B 1 131 ? -16.141 -12.375 -4.477 1 98.69 131 GLU B N 1
ATOM 2411 C CA . GLU B 1 131 ? -17.141 -13.422 -4.438 1 98.69 131 GLU B CA 1
ATOM 2412 C C . GLU B 1 131 ? -16.5 -14.812 -4.457 1 98.69 131 GLU B C 1
ATOM 2414 O O . GLU B 1 131 ? -15.297 -14.938 -4.672 1 98.69 131 GLU B O 1
ATOM 2419 N N . LYS B 1 132 ? -17.312 -15.82 -4.258 1 98.5 132 LYS B N 1
ATOM 2420 C CA . LYS B 1 132 ? -16.812 -17.188 -4.203 1 98.5 132 LYS B CA 1
ATOM 2421 C C . LYS B 1 132 ? -16.047 -17.547 -5.469 1 98.5 132 LYS B C 1
ATOM 2423 O O . LYS B 1 132 ? -15.031 -18.266 -5.414 1 98.5 132 LYS B O 1
ATOM 2428 N N . ASP B 1 133 ? -16.422 -17.031 -6.578 1 97.88 133 ASP B N 1
ATOM 2429 C CA . ASP B 1 133 ? -15.805 -17.406 -7.844 1 97.88 133 ASP B CA 1
ATOM 2430 C C . ASP B 1 133 ? -14.57 -16.562 -8.133 1 97.88 133 ASP B C 1
ATOM 2432 O O . ASP B 1 133 ? -14 -16.625 -9.227 1 97.88 133 ASP B O 1
ATOM 2436 N N . GLY B 1 134 ? -14.266 -15.664 -7.227 1 98.69 134 GLY B N 1
ATOM 2437 C CA . GLY B 1 134 ? -13.062 -14.852 -7.363 1 98.69 134 GLY B CA 1
ATOM 2438 C C . GLY B 1 134 ? -13.336 -13.484 -7.965 1 98.69 134 GLY B C 1
ATOM 2439 O O . GLY B 1 134 ? -12.422 -12.672 -8.109 1 98.69 134 GLY B O 1
ATOM 2440 N N . THR B 1 135 ? -14.57 -13.242 -8.312 1 98.69 135 THR B N 1
ATOM 2441 C CA . THR B 1 135 ? -14.914 -11.93 -8.844 1 98.69 135 THR B CA 1
ATOM 2442 C C . THR B 1 135 ? -14.773 -10.859 -7.766 1 98.69 135 THR B C 1
ATOM 2444 O O . THR B 1 135 ? -15.258 -11.031 -6.645 1 98.69 135 THR B O 1
ATOM 2447 N N . ASN B 1 136 ? -14.078 -9.781 -8.125 1 98.56 136 ASN B N 1
ATOM 2448 C CA . ASN B 1 136 ? -13.891 -8.727 -7.133 1 98.56 136 ASN B CA 1
ATOM 2449 C C . ASN B 1 136 ? -15.203 -8.008 -6.832 1 98.56 136 ASN B C 1
ATOM 2451 O O . ASN B 1 136 ? -16 -7.773 -7.734 1 98.56 136 ASN B O 1
ATOM 2455 N N . VAL B 1 137 ? -15.391 -7.641 -5.617 1 97.88 137 VAL B N 1
ATOM 2456 C CA . VAL B 1 137 ? -16.594 -6.934 -5.191 1 97.88 137 VAL B CA 1
ATOM 2457 C C . VAL B 1 137 ? -16.422 -5.434 -5.418 1 97.88 137 VAL B C 1
ATOM 2459 O O . VAL B 1 137 ? -15.469 -4.828 -4.902 1 97.88 137 VAL B O 1
ATOM 2462 N N . PRO B 1 138 ? -17.297 -4.82 -6.137 1 95 138 PRO B N 1
ATOM 2463 C CA . PRO B 1 138 ? -17.203 -3.373 -6.332 1 95 138 PRO B CA 1
ATOM 2464 C C . PRO B 1 138 ? -17.188 -2.598 -5.016 1 95 138 PRO B C 1
ATOM 2466 O O . PRO B 1 138 ? -17.859 -3.004 -4.055 1 95 138 PRO B O 1
ATOM 2469 N N . GLY B 1 139 ? -16.438 -1.443 -5.043 1 92.19 139 GLY B N 1
ATOM 2470 C CA . GLY B 1 139 ? -16.391 -0.628 -3.84 1 92.19 139 GLY B CA 1
ATOM 2471 C C . GLY B 1 139 ? -15.32 -1.084 -2.859 1 92.19 139 GLY B C 1
ATOM 2472 O O . GLY B 1 139 ? -15.234 -0.564 -1.744 1 92.19 139 GLY B O 1
ATOM 2473 N N . THR B 1 140 ? -14.586 -2.111 -3.215 1 95.94 140 THR B N 1
ATOM 2474 C CA . THR B 1 140 ? -13.422 -2.533 -2.447 1 95.94 140 THR B CA 1
ATOM 2475 C C . THR B 1 140 ? -12.148 -2.363 -3.266 1 95.94 140 THR B C 1
ATOM 2477 O O . THR B 1 140 ? -12.203 -2.199 -4.488 1 95.94 140 THR B O 1
ATOM 2480 N N . PRO B 1 141 ? -11.023 -2.436 -2.719 1 97 141 PRO B N 1
ATOM 2481 C CA . PRO B 1 141 ? -9.773 -1.989 -3.334 1 97 141 PRO B CA 1
ATOM 2482 C C . PRO B 1 141 ? -9.383 -2.826 -4.551 1 97 141 PRO B C 1
ATOM 2484 O O . PRO B 1 141 ? -8.93 -2.279 -5.559 1 97 141 PRO B O 1
ATOM 2487 N N . PRO B 1 142 ? -9.5 -4.145 -4.566 1 97.88 142 PRO B N 1
ATOM 2488 C CA . PRO B 1 142 ? -9.094 -4.852 -5.785 1 97.88 142 PRO B CA 1
ATOM 2489 C C . PRO B 1 142 ? -9.945 -4.48 -6.992 1 97.88 142 PRO B C 1
ATOM 2491 O O . PRO B 1 142 ? -11.18 -4.418 -6.887 1 97.88 142 PRO B O 1
ATOM 2494 N N . GLN B 1 143 ? -9.312 -4.34 -8.125 1 96.5 143 GLN B N 1
ATOM 2495 C CA . GLN B 1 143 ? -10.023 -3.854 -9.305 1 96.5 143 GLN B CA 1
ATOM 2496 C C . GLN B 1 143 ? -10.117 -4.938 -10.375 1 96.5 143 GLN B C 1
ATOM 2498 O O . GLN B 1 143 ? -10.445 -4.648 -11.531 1 96.5 143 GLN B O 1
ATOM 2503 N N . ALA B 1 144 ? -9.727 -6.102 -10.031 1 98 144 ALA B N 1
ATOM 2504 C CA . ALA B 1 144 ? -9.805 -7.25 -10.93 1 98 144 ALA B CA 1
ATOM 2505 C C . ALA B 1 144 ? -10.094 -8.531 -10.164 1 98 144 ALA B C 1
ATOM 2507 O O . ALA B 1 144 ? -9.844 -8.617 -8.961 1 98 144 ALA B O 1
ATOM 2508 N N . PRO B 1 145 ? -10.656 -9.508 -10.844 1 98.69 145 PRO B N 1
ATOM 2509 C CA . PRO B 1 145 ? -10.898 -10.789 -10.172 1 98.69 145 PRO B CA 1
ATOM 2510 C C . PRO B 1 145 ? -9.609 -11.562 -9.883 1 98.69 145 PRO B C 1
ATOM 2512 O O . PRO B 1 145 ? -8.57 -11.281 -10.484 1 98.69 145 PRO B O 1
ATOM 2515 N N . LEU B 1 146 ? -9.711 -12.469 -8.977 1 98.88 146 LEU B N 1
ATOM 2516 C CA . LEU B 1 146 ? -8.586 -13.359 -8.727 1 98.88 146 LEU B CA 1
ATOM 2517 C C . LEU B 1 146 ? -8.211 -14.125 -9.984 1 98.88 146 LEU B C 1
ATOM 251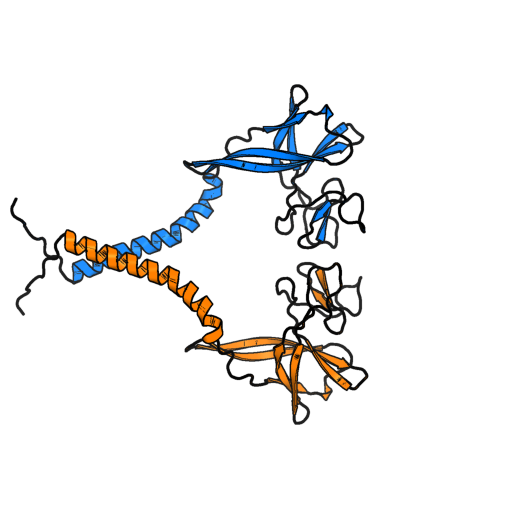9 O O . LEU B 1 146 ? -9.078 -14.508 -10.766 1 98.88 146 LEU B O 1
ATOM 2523 N N . ASP B 1 147 ? -6.918 -14.375 -10.141 1 98.44 147 ASP B N 1
ATOM 2524 C CA . ASP B 1 147 ? -6.469 -15.219 -11.242 1 98.44 147 ASP B CA 1
ATOM 2525 C C . ASP B 1 147 ? -6.965 -16.656 -11.078 1 98.44 147 ASP B C 1
ATOM 2527 O O . ASP B 1 147 ? -7.246 -17.094 -9.961 1 98.44 147 ASP B O 1
ATOM 2531 N N . ARG B 1 148 ? -7.09 -17.281 -12.148 1 98.25 148 ARG B N 1
ATOM 2532 C CA . ARG B 1 148 ? -7.449 -18.703 -12.141 1 98.25 148 ARG B CA 1
ATOM 2533 C C . ARG B 1 148 ? -6.297 -19.562 -12.656 1 98.25 148 ARG B C 1
ATOM 2535 O O . ARG B 1 148 ? -5.656 -19.219 -13.648 1 98.25 148 ARG B O 1
ATOM 2542 N N . TYR B 1 149 ? -6.074 -20.609 -11.969 1 97.75 149 TYR B N 1
ATOM 2543 C CA . TYR B 1 149 ? -5.078 -21.547 -12.453 1 97.75 149 TYR B CA 1
ATOM 2544 C C . TYR B 1 149 ? -5.629 -22.375 -13.609 1 97.75 149 TYR B C 1
ATOM 2546 O O . TYR B 1 149 ? -6.789 -22.781 -13.594 1 97.75 149 TYR B O 1
ATOM 2554 N N . GLU B 1 150 ? -4.754 -22.594 -14.578 1 96 150 GLU B N 1
ATOM 2555 C CA . GLU B 1 150 ? -5.039 -23.703 -15.477 1 96 150 GLU B CA 1
ATOM 2556 C C . GLU B 1 150 ? -4.988 -25.031 -14.75 1 96 150 GLU B C 1
ATOM 2558 O O . GLU B 1 150 ? -4.172 -25.234 -13.844 1 96 150 GLU B O 1
ATOM 2563 N N . TYR B 1 151 ? -5.949 -25.922 -15.172 1 96.88 151 TYR B N 1
ATOM 2564 C CA . TYR B 1 151 ? -5.879 -27.203 -14.469 1 96.88 151 TYR B CA 1
ATOM 2565 C C . TYR B 1 151 ? -6.164 -28.359 -15.414 1 96.88 151 TYR B C 1
ATOM 2567 O O . TYR B 1 151 ? -6.711 -28.156 -16.5 1 96.88 151 TYR B O 1
ATOM 2575 N N . LYS B 1 152 ? -5.664 -29.531 -15.023 1 96.62 152 LYS B N 1
ATOM 2576 C CA . LYS B 1 152 ? -5.969 -30.828 -15.633 1 96.62 152 LYS B CA 1
ATOM 2577 C C . LYS B 1 152 ? -6.223 -31.891 -14.562 1 96.62 152 LYS B C 1
ATOM 2579 O O . LYS B 1 152 ? -5.68 -31.812 -13.453 1 96.62 152 LYS B O 1
ATOM 2584 N N . VAL B 1 153 ? -7.125 -32.781 -14.867 1 97.25 153 VAL B N 1
ATOM 2585 C CA . VAL B 1 153 ? -7.352 -33.938 -14.008 1 97.25 153 VAL B CA 1
ATOM 2586 C C . VAL B 1 153 ? -6.809 -35.188 -14.68 1 97.25 153 VAL B C 1
ATOM 2588 O O . VAL B 1 153 ? -7.156 -35.5 -15.82 1 97.25 153 VAL B O 1
ATOM 2591 N N . LYS B 1 154 ? -5.945 -35.812 -13.953 1 96.5 154 LYS B N 1
ATOM 2592 C CA . LYS B 1 154 ? -5.371 -37.062 -14.445 1 96.5 154 LYS B CA 1
ATOM 2593 C C . LYS B 1 154 ? -5.301 -38.125 -13.336 1 96.5 154 LYS B C 1
ATOM 2595 O O . LYS B 1 154 ? -4.777 -37.844 -12.258 1 96.5 154 LYS B O 1
ATOM 2600 N N . ASP B 1 155 ? -5.891 -39.312 -13.562 1 96.56 155 ASP B N 1
ATOM 2601 C CA . ASP B 1 155 ? -5.852 -40.438 -12.641 1 96.56 155 ASP B CA 1
ATOM 2602 C C . ASP B 1 155 ? -6.344 -40.031 -11.258 1 96.56 155 ASP B C 1
ATOM 2604 O O . ASP B 1 155 ? -5.699 -40.312 -10.25 1 96.56 155 ASP B O 1
ATOM 2608 N N . GLY B 1 156 ? -7.34 -39.188 -11.273 1 97 156 GLY B N 1
ATOM 2609 C CA . GLY B 1 156 ? -7.984 -38.812 -10.023 1 97 156 GLY B CA 1
ATOM 2610 C C . GLY B 1 156 ? -7.258 -37.688 -9.281 1 97 156 GLY B C 1
ATOM 2611 O O . GLY B 1 156 ? -7.609 -37.375 -8.148 1 97 156 GLY B O 1
ATOM 2612 N N . LYS B 1 157 ? -6.273 -37.125 -9.953 1 98.19 157 LYS B N 1
ATOM 2613 C CA . LYS B 1 157 ? -5.496 -36.062 -9.312 1 98.19 157 LYS B CA 1
ATOM 2614 C C . LYS B 1 157 ? -5.66 -34.75 -10.055 1 98.19 157 LYS B C 1
ATOM 2616 O O . LYS B 1 157 ? -5.734 -34.719 -11.281 1 98.19 157 LYS B O 1
ATOM 2621 N N . LEU B 1 158 ? -5.688 -33.688 -9.289 1 98.31 158 LEU B N 1
ATOM 2622 C CA . LEU B 1 158 ? -5.746 -32.344 -9.844 1 98.31 158 LEU B CA 1
ATOM 2623 C C . LEU B 1 158 ? -4.34 -31.797 -10.055 1 98.31 158 LEU B C 1
ATOM 2625 O O . LEU B 1 158 ? -3.537 -31.766 -9.125 1 98.31 158 LEU B O 1
ATOM 2629 N N . TYR B 1 159 ? -4.066 -31.406 -11.266 1 98.06 159 TYR B N 1
ATOM 2630 C CA . TYR B 1 159 ? -2.826 -30.719 -11.617 1 98.06 159 TYR B CA 1
ATOM 2631 C C . TYR B 1 159 ? -3.084 -29.25 -11.93 1 98.06 159 TYR B C 1
ATOM 2633 O O . TYR B 1 159 ? -4.031 -28.922 -12.648 1 98.06 159 TYR B O 1
ATOM 2641 N N . LEU B 1 160 ? -2.266 -28.438 -11.336 1 97.75 160 LEU B N 1
ATOM 2642 C CA . LEU B 1 160 ? -2.402 -27.016 -11.609 1 97.75 160 LEU B CA 1
ATOM 2643 C C . LEU B 1 160 ? -1.201 -26.5 -12.398 1 97.75 160 LEU B C 1
ATOM 2645 O O . LEU B 1 160 ? -0.067 -26.906 -12.148 1 97.75 160 LEU B O 1
ATOM 2649 N N . GLY B 1 161 ? -1.513 -25.641 -13.367 1 94.94 161 GLY B N 1
ATOM 2650 C CA . GLY B 1 161 ? -0.499 -24.938 -14.125 1 94.94 161 GLY B CA 1
ATOM 2651 C C . GLY B 1 161 ? -0.379 -23.469 -13.75 1 94.94 161 GLY B C 1
ATOM 2652 O O . GLY B 1 161 ? -0.443 -23.125 -12.57 1 94.94 161 GLY B O 1
ATOM 2653 N N . LYS B 1 162 ? -0.189 -22.672 -14.711 1 92.62 162 LYS B N 1
ATOM 2654 C CA . LYS B 1 162 ? -0.003 -21.234 -14.477 1 92.62 162 LYS B CA 1
ATOM 2655 C C . LYS B 1 162 ? -1.324 -20.562 -14.125 1 92.62 162 LYS B C 1
ATOM 2657 O O . LYS B 1 162 ? -2.385 -20.984 -14.594 1 92.62 162 LYS B O 1
ATOM 2662 N N . ALA B 1 163 ? -1.192 -19.562 -13.266 1 95.12 163 ALA B N 1
ATOM 2663 C CA . ALA B 1 163 ? -2.348 -18.719 -12.984 1 95.12 163 ALA B CA 1
ATOM 2664 C C . ALA B 1 163 ? -2.557 -17.688 -14.094 1 95.12 163 ALA B C 1
ATOM 2666 O O . ALA B 1 163 ? -1.617 -17 -14.492 1 95.12 163 ALA B O 1
ATOM 2667 N N . LYS B 1 164 ? -3.738 -17.609 -14.531 1 95.31 164 LYS B N 1
ATOM 2668 C CA . LYS B 1 164 ? -4.055 -16.656 -15.602 1 95.31 164 LYS B CA 1
ATOM 2669 C C . LYS B 1 164 ? -4.922 -15.516 -15.086 1 95.31 164 LYS B C 1
ATOM 2671 O O . LYS B 1 164 ? -5.934 -15.75 -14.422 1 95.31 164 LYS B O 1
ATOM 2676 N N . PRO B 1 165 ? -4.5 -14.344 -15.406 1 96.44 165 PRO B N 1
ATOM 2677 C CA . PRO B 1 165 ? -5.34 -13.211 -15.023 1 96.44 165 PRO B CA 1
ATOM 2678 C C . PRO B 1 165 ? -6.695 -13.211 -15.727 1 96.44 165 PRO B C 1
ATOM 2680 O O . PRO B 1 165 ? -6.816 -13.727 -16.844 1 96.44 165 PRO B O 1
ATOM 2683 N N . ARG B 1 166 ? -7.605 -12.695 -14.984 1 94.38 166 ARG B N 1
ATOM 2684 C CA . ARG B 1 166 ? -8.938 -12.531 -15.547 1 94.38 166 ARG B CA 1
ATOM 2685 C C . ARG B 1 166 ? -9.289 -11.055 -15.719 1 94.38 166 ARG B C 1
ATOM 2687 O O . ARG B 1 166 ? -8.773 -10.203 -14.992 1 94.38 166 ARG B O 1
ATOM 2694 N N . LYS B 1 167 ? -9.867 -10.727 -16.922 1 78.81 167 LYS B N 1
ATOM 2695 C CA . LYS B 1 167 ? -10.227 -9.336 -17.172 1 78.81 167 LYS B CA 1
ATOM 2696 C C . LYS B 1 167 ? -11.422 -8.922 -16.312 1 78.81 167 LYS B C 1
ATOM 2698 O O . LYS B 1 167 ? -12.195 -9.766 -15.859 1 78.81 167 LYS B O 1
ATOM 2703 N N . GLU B 1 168 ? -11.484 -7.59 -15.852 1 64.44 168 GLU B N 1
ATOM 2704 C CA . GLU B 1 168 ? -12.57 -6.996 -15.078 1 64.44 168 GLU B CA 1
ATOM 2705 C C . GLU B 1 168 ? -13.93 -7.406 -15.633 1 64.44 168 GLU B C 1
ATOM 2707 O O . GLU B 1 168 ? -14.086 -7.555 -16.844 1 64.44 168 GLU B O 1
ATOM 2712 N N . ALA B 1 169 ? -14.75 -7.996 -14.766 1 45.25 169 ALA B N 1
ATOM 2713 C CA . ALA B 1 169 ? -16.125 -8.141 -15.242 1 45.25 169 ALA B CA 1
ATOM 2714 C C . ALA B 1 169 ? -16.719 -6.789 -15.648 1 45.25 169 ALA B C 1
ATOM 2716 O O . ALA B 1 169 ? -16.406 -5.766 -15.039 1 45.25 169 ALA B O 1
#

Foldseek 3Di:
DPPPVPDQDPVRVVVCCCCVVVVVVVCVVVVVVVCVVCVVVQWPLDDQPWDWWFFLVPAEQDWDKTKDWGWIDRHPDIDIDIAMWTWHADPVGDIWTFGQFFQQHGAGWDAQPDVVDGQWTFGPPQTWIAHNNQATDPPGRGQFGTWTWDWDDDPRTITTGDTDGDGHD/DPPPPPDQDPVRVVVVCCCVVVVVVVCVVVVVVVCVVCVVVQWPLDDQPWDWWDFLVPAEQAWDKTKDWGWIDRHPDIDIDIAMWTWHAHPVGDIWTFGQFFQQHGAGWDAQPDVVDGQWTFGPPQTWIGHNNQATDPPGRGQFGTWTWDWDDDPRTITTGDTHGDGHD

Organism: Geobacillus kaustophilus (strain HTA426) (NCBI:txid235909)

InterPro domains:
  IPR006311 Twin-arginine translocation pathway, signal sequence [PS51318] (1-37)
  IPR014349 Rieske iron-sulphur protein [PTHR10134] (3-162)
  IPR017941 Rieske [2Fe-2S] iron-sulphur domain [PF00355] (76-149)
  IPR017941 Rieske [2Fe-2S] iron-sulphur domain [PS51296] (87-160)
  IPR036922 Rieske [2Fe-2S] iron-sulphur domain superfamily [G3DSA:2.102.10.10] (42-168)
  IPR036922 Rieske [2Fe-2S] iron-sulphur domain superfamily [SSF50022] (2-160)

Solvent-accessible surface area (backbone atoms only — not comparable to full-atom values): 18482 Å² total; per-residue (Å²): 130,85,79,76,68,62,40,44,45,70,68,53,47,52,50,50,47,50,50,49,46,48,48,50,51,50,46,64,59,44,44,60,54,48,43,62,70,39,34,70,73,45,40,34,65,42,78,75,62,56,36,78,59,43,50,49,87,77,52,39,73,55,75,40,81,38,72,43,68,43,71,34,33,51,76,91,44,76,45,75,42,83,46,59,31,36,28,23,28,47,97,84,65,48,77,46,40,29,42,39,44,36,60,60,83,52,51,61,42,40,74,52,72,39,86,92,48,67,71,18,30,32,22,80,80,51,58,24,39,21,40,77,89,27,45,41,37,85,96,34,56,25,76,29,26,35,24,36,38,42,72,50,78,57,96,61,25,31,24,40,40,59,71,39,81,46,77,61,129,129,85,80,77,65,62,44,44,46,70,69,52,46,52,50,50,49,49,51,49,46,47,48,50,50,49,45,64,59,44,44,60,53,49,44,63,69,38,34,71,73,46,40,36,62,43,80,75,62,55,36,80,59,44,52,49,87,75,54,40,73,54,77,39,80,38,70,42,70,42,73,34,33,51,76,92,44,76,44,76,42,84,45,57,31,37,30,23,28,45,98,85,66,48,76,47,39,28,41,40,46,36,59,58,85,51,51,62,43,39,75,52,73,40,85,91,48,66,72,19,30,32,24,80,82,51,59,24,41,19,40,79,87,28,44,42,36,85,96,33,55,27,77,30,26,34,24,35,38,41,73,50,80,56,97,60,26,31,23,39,40,58,68,39,82,44,76,61,128